Protein AF-A0A8J2KXJ8-F1 (afdb_monomer_lite)

Foldseek 3Di:
DVVLVVVLVVQVVVVQCPPQLVVLLVVLVVVVVVVVVLVVVLVVLCVVVCVVPVCFDVCPPPPVPPPPVVSVVVSVVVVVVVVVLVVVLVVLCVVQVSSLSSLLSSLLVVLQLLAPPRDDPRGDVVCPDLVNVLVVLVVNLVVLVVSLVPRLVRPVVSLVVVLVVLLSRLLRQLVPPDDPSNVSSVVSNVVSLVVVLVVLVSQQVQQVSQVNSLVSQCPPPDDPVSVVSSVVDDGRFRANPPPRTRHPVVNVVVVVVSVVVSVVVVVVD

Sequence (269 aa):
MKFGREFQKYLLKQGKMSGVIAMASDKAGLLHLILFVLGLVVQFMFLPIIVFYSELPLLLTSIVDLPLHWHIPFTIFQDVMIMQYIFTWFGIMYLHGLPAVEYVYAVLEIMDELELGKKTYKTSGNLRTPSNFMKLYRELQILNANAMNIYAPVVLPATQWLFSMWILYCIYGFLKLSGPFAFITFVSAMALVIFLLVLFTILAEVEVRTRTVLASWAGQGQSKILETYLRSCKSIRISIRTFYYVDHGMVLTMLKFITEFTVNLIVVE

Secondary structure (DSSP, 8-state):
-HHHHHHHHHHHHTTS-HHHHHHHHHHHHHHHHHHHHHHHHHHHHHHHHHHH-TT-TTTTTTSTTS-HHHHHHHHHHHHHHHHHHHHHHHHHIIIIIHHHHHHHHHHHHHHHHHSTT---SSS-GGGGSHHHHHHHHHHHHHHHHHHHHHHTTTHHHHHHHHHHHHHHHHHHHHHH--THHHHHHHHHHHHHHHHHHHHHHHHHHHHHHHHHHHHHHHTT---HHHHHHHHH-PPP--EETTTEE--HHHHHHHHHHHHHHHHHHHHT-

Organism: NCBI:txid39272

Structure (mmCIF, N/CA/C/O backbone):
data_AF-A0A8J2KXJ8-F1
#
_entry.id   AF-A0A8J2KXJ8-F1
#
loop_
_atom_site.group_PDB
_atom_site.id
_atom_site.type_symbol
_atom_site.label_atom_id
_atom_site.label_alt_id
_atom_site.label_comp_id
_atom_site.label_asym_id
_atom_site.label_entity_id
_atom_site.label_seq_id
_atom_site.pdbx_PDB_ins_code
_atom_site.Cartn_x
_atom_site.Cartn_y
_atom_site.Cartn_z
_atom_site.occupancy
_atom_site.B_iso_or_equiv
_atom_site.auth_seq_id
_atom_site.auth_comp_id
_atom_site.auth_asym_id
_atom_site.auth_atom_id
_atom_site.pdbx_PDB_model_num
ATOM 1 N N . MET A 1 1 ? 8.748 11.415 10.260 1.00 46.19 1 MET A N 1
ATOM 2 C CA . MET A 1 1 ? 9.527 10.833 11.387 1.00 46.19 1 MET A CA 1
ATOM 3 C C . MET A 1 1 ? 8.934 11.024 12.792 1.00 46.19 1 MET A C 1
ATOM 5 O O . MET A 1 1 ? 9.072 10.104 13.588 1.00 46.19 1 MET A O 1
ATOM 9 N N . LYS A 1 2 ? 8.323 12.170 13.150 1.00 36.62 2 LYS A N 1
ATOM 10 C CA . LYS A 1 2 ? 7.819 12.412 14.524 1.00 36.62 2 LYS A CA 1
ATOM 11 C C . LYS A 1 2 ? 6.596 11.541 14.875 1.00 36.62 2 LYS A C 1
ATOM 13 O O . LYS A 1 2 ? 6.530 11.000 15.966 1.00 36.62 2 LYS A O 1
ATOM 18 N N . PHE A 1 3 ? 5.698 11.322 13.913 1.00 41.81 3 PHE A N 1
ATOM 19 C CA . PHE A 1 3 ? 4.450 10.575 14.112 1.00 41.81 3 PHE A CA 1
ATOM 20 C C . PHE A 1 3 ? 4.646 9.073 14.375 1.00 41.81 3 PHE A C 1
ATOM 22 O O . PHE A 1 3 ? 4.127 8.568 15.360 1.00 41.81 3 PHE A O 1
ATOM 29 N N . GLY A 1 4 ? 5.456 8.376 13.566 1.00 43.47 4 GLY A N 1
ATOM 30 C CA . GLY A 1 4 ? 5.752 6.950 13.777 1.00 43.47 4 GLY A CA 1
ATOM 31 C C . GLY A 1 4 ? 6.400 6.672 15.137 1.00 43.47 4 GLY A C 1
ATOM 32 O O . GLY A 1 4 ? 6.004 5.738 15.823 1.00 43.47 4 GLY A O 1
ATOM 33 N N . ARG A 1 5 ? 7.304 7.557 15.591 1.00 47.78 5 ARG A N 1
ATOM 34 C CA . ARG A 1 5 ? 7.908 7.480 16.932 1.00 47.78 5 ARG A CA 1
ATOM 35 C C . ARG A 1 5 ? 6.908 7.755 18.057 1.00 47.78 5 ARG A C 1
ATOM 37 O O . ARG A 1 5 ? 6.979 7.093 19.084 1.00 47.78 5 ARG A O 1
ATOM 44 N N . GLU A 1 6 ? 5.981 8.696 17.887 1.00 50.06 6 GLU A N 1
ATOM 45 C CA . GLU A 1 6 ? 4.930 8.955 18.884 1.00 50.06 6 GLU A CA 1
ATOM 46 C C . GLU A 1 6 ? 3.866 7.844 18.916 1.00 50.06 6 GLU A C 1
ATOM 48 O O . GLU A 1 6 ? 3.385 7.498 19.990 1.00 50.06 6 GLU A O 1
ATOM 53 N N . PHE A 1 7 ? 3.568 7.203 17.782 1.00 53.88 7 PHE A N 1
ATOM 54 C CA . PHE A 1 7 ? 2.697 6.027 17.719 1.00 53.88 7 PHE A CA 1
ATOM 55 C C . PHE A 1 7 ? 3.356 4.795 18.353 1.00 53.88 7 PHE A C 1
ATOM 57 O O . PHE A 1 7 ? 2.750 4.142 19.200 1.00 53.88 7 PHE A O 1
ATOM 64 N N . GLN A 1 8 ? 4.632 4.539 18.050 1.00 49.88 8 GLN A N 1
ATOM 65 C CA . GLN A 1 8 ? 5.434 3.533 18.751 1.00 49.88 8 GLN A CA 1
ATOM 66 C C . GLN A 1 8 ? 5.449 3.787 20.257 1.00 49.88 8 GLN A C 1
ATOM 68 O O . GLN A 1 8 ? 5.179 2.873 21.028 1.00 49.88 8 GLN A O 1
ATOM 73 N N . LYS A 1 9 ? 5.699 5.028 20.693 1.00 55.97 9 LYS A N 1
ATOM 74 C CA . LYS A 1 9 ? 5.640 5.401 22.112 1.00 55.97 9 LYS A CA 1
ATOM 75 C C . LYS A 1 9 ? 4.250 5.199 22.703 1.00 55.97 9 LYS A C 1
ATOM 77 O O . LYS A 1 9 ? 4.171 4.718 23.822 1.00 55.97 9 LYS A O 1
ATOM 82 N N . TYR A 1 10 ? 3.173 5.531 21.993 1.00 56.78 10 TYR A N 1
ATOM 83 C CA . TYR A 1 10 ? 1.795 5.323 22.452 1.00 56.78 10 TYR A CA 1
ATOM 84 C C . TYR A 1 10 ? 1.504 3.837 22.698 1.00 56.78 10 TYR A C 1
ATOM 86 O O . TYR A 1 10 ? 1.047 3.461 23.777 1.00 56.78 10 TYR A O 1
ATOM 94 N N . LEU A 1 11 ? 1.854 2.982 21.737 1.00 51.56 11 LEU A N 1
ATOM 95 C CA . LEU A 1 11 ? 1.662 1.538 21.836 1.00 51.56 11 LEU A CA 1
ATOM 96 C C . LEU A 1 11 ? 2.607 0.875 22.863 1.00 51.56 11 LEU A C 1
ATOM 98 O O . LEU A 1 11 ? 2.203 -0.053 23.564 1.00 51.56 11 LEU A O 1
ATOM 102 N N . LEU A 1 12 ? 3.839 1.381 23.012 1.00 55.53 12 LEU A N 1
ATOM 103 C CA . LEU A 1 12 ? 4.791 0.966 24.054 1.00 55.53 12 LEU A CA 1
ATOM 104 C C . LEU A 1 12 ? 4.324 1.389 25.456 1.00 55.53 12 LEU A C 1
ATOM 106 O O . LEU A 1 12 ? 4.420 0.609 26.400 1.00 55.53 12 LEU A O 1
ATOM 110 N N . LYS A 1 13 ? 3.759 2.594 25.595 1.00 55.19 13 LYS A N 1
ATOM 111 C CA . LYS A 1 13 ? 3.251 3.152 26.862 1.00 55.19 13 LYS A CA 1
ATOM 112 C C . LYS A 1 13 ? 1.995 2.431 27.364 1.00 55.19 13 LYS A C 1
ATOM 114 O O . LYS A 1 13 ? 1.734 2.442 28.560 1.00 55.19 13 LYS A O 1
ATOM 119 N N . GLN A 1 14 ? 1.259 1.753 26.480 1.00 51.91 14 GLN A N 1
ATOM 120 C CA . GLN A 1 14 ? 0.158 0.848 26.840 1.00 51.91 14 GLN A CA 1
ATOM 121 C C . GLN A 1 14 ? 0.641 -0.510 27.396 1.00 51.91 14 GLN A C 1
ATOM 123 O O . GLN A 1 14 ? -0.189 -1.330 27.783 1.00 51.91 14 GLN A O 1
ATOM 128 N N . GLY A 1 15 ? 1.956 -0.783 27.432 1.00 44.88 15 GLY A N 1
ATOM 129 C CA . GLY A 1 15 ? 2.548 -1.975 28.061 1.00 44.88 15 GLY A CA 1
ATOM 130 C C . GLY A 1 15 ? 2.156 -3.322 27.435 1.00 44.88 15 GLY A C 1
ATOM 131 O O . GLY A 1 15 ? 2.447 -4.366 28.009 1.00 44.88 15 GLY A O 1
ATOM 132 N N . LYS A 1 16 ? 1.465 -3.318 26.285 1.00 48.53 16 LYS A N 1
ATOM 133 C CA . LYS A 1 16 ? 0.784 -4.501 25.722 1.00 48.53 16 LYS A CA 1
ATOM 134 C C . LYS A 1 16 ? 1.092 -4.794 24.249 1.00 48.53 16 LYS A C 1
ATOM 136 O O . LYS A 1 16 ? 0.552 -5.758 23.722 1.00 48.53 16 LYS A O 1
ATOM 141 N N . MET A 1 17 ? 1.918 -3.986 23.574 1.00 50.84 17 MET A N 1
ATOM 142 C CA . MET A 1 17 ? 2.116 -4.088 22.114 1.00 50.84 17 MET A CA 1
ATOM 143 C C . MET A 1 17 ? 3.576 -4.036 21.630 1.00 50.84 17 MET A C 1
ATOM 145 O O . MET A 1 17 ? 3.799 -3.987 20.423 1.00 50.84 17 MET A O 1
ATOM 149 N N . SER A 1 18 ? 4.584 -4.100 22.512 1.00 51.69 18 SER A N 1
ATOM 150 C CA . SER A 1 18 ? 5.998 -4.054 22.082 1.00 51.69 18 SER A CA 1
ATOM 151 C C . SER A 1 18 ? 6.353 -5.166 21.083 1.00 51.69 18 SER A C 1
ATOM 153 O O . SER A 1 18 ? 7.028 -4.900 20.093 1.00 51.69 18 SER A O 1
ATOM 155 N N . GLY A 1 19 ? 5.832 -6.383 21.285 1.00 52.19 19 GLY A N 1
ATOM 156 C CA . GLY A 1 19 ? 6.066 -7.521 20.388 1.00 52.19 19 GLY A CA 1
ATOM 157 C C . GLY A 1 19 ? 5.333 -7.436 19.043 1.00 52.19 19 GLY A C 1
ATOM 158 O O . GLY A 1 19 ? 5.869 -7.872 18.031 1.00 52.19 19 GLY A O 1
ATOM 159 N N . VAL A 1 20 ? 4.136 -6.839 19.012 1.00 51.47 20 VAL A N 1
ATOM 160 C CA . VAL A 1 20 ? 3.319 -6.669 17.791 1.00 51.47 20 VAL A CA 1
ATOM 161 C C . VAL A 1 20 ? 3.977 -5.670 16.841 1.00 51.47 20 VAL A C 1
ATOM 163 O O . VAL A 1 20 ? 4.098 -5.921 15.647 1.00 51.47 20 VAL A O 1
ATOM 166 N N . ILE A 1 21 ? 4.486 -4.559 17.380 1.00 54.78 21 ILE A N 1
ATOM 167 C CA . ILE A 1 21 ? 5.175 -3.545 16.576 1.00 54.78 21 ILE A CA 1
ATOM 168 C C . ILE A 1 21 ? 6.530 -4.053 16.089 1.00 54.78 21 ILE A C 1
ATOM 170 O O . ILE A 1 21 ? 6.876 -3.813 14.938 1.00 54.78 21 ILE A O 1
ATOM 174 N N . ALA A 1 22 ? 7.287 -4.756 16.937 1.00 53.69 22 ALA A N 1
ATOM 175 C CA . ALA A 1 22 ? 8.572 -5.328 16.543 1.00 53.69 22 ALA A CA 1
ATOM 176 C C . ALA A 1 22 ? 8.401 -6.351 15.407 1.00 53.69 22 ALA A C 1
ATOM 178 O O . ALA A 1 22 ? 9.090 -6.272 14.399 1.00 53.69 22 ALA A O 1
ATOM 179 N N . MET A 1 23 ? 7.406 -7.239 15.505 1.00 53.47 23 MET A N 1
ATOM 180 C CA . MET A 1 23 ? 7.138 -8.248 14.476 1.00 53.47 23 MET A CA 1
ATOM 181 C C . MET A 1 23 ? 6.584 -7.645 13.172 1.00 53.47 23 MET A C 1
ATOM 183 O O . MET A 1 23 ? 6.954 -8.091 12.084 1.00 53.47 23 MET A O 1
ATOM 187 N N . ALA A 1 24 ? 5.721 -6.625 13.259 1.00 56.22 24 ALA A N 1
ATOM 188 C CA . ALA A 1 24 ? 5.251 -5.879 12.091 1.00 56.22 24 ALA A CA 1
ATOM 189 C C . ALA A 1 24 ? 6.399 -5.114 11.411 1.00 56.22 24 ALA A C 1
ATOM 191 O O . ALA A 1 24 ? 6.485 -5.113 10.185 1.00 56.22 24 ALA A O 1
ATOM 192 N N . SER A 1 25 ? 7.311 -4.538 12.202 1.00 58.22 25 SER A N 1
ATOM 193 C CA . SER A 1 25 ? 8.530 -3.877 11.726 1.00 58.22 25 SER A CA 1
ATOM 194 C C . SER A 1 25 ? 9.486 -4.863 11.046 1.00 58.22 25 SER A C 1
ATOM 196 O O . SER A 1 25 ? 10.018 -4.539 9.989 1.00 5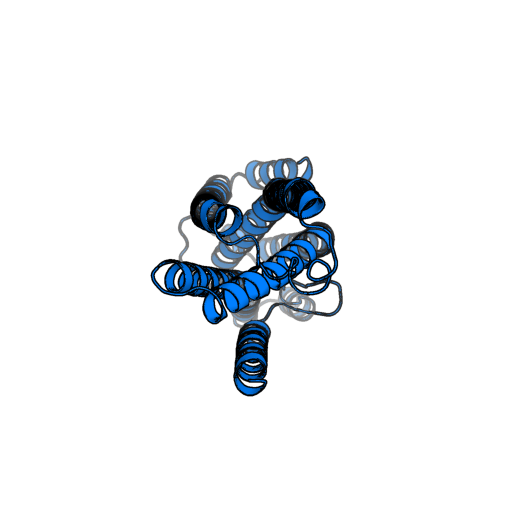8.22 25 SER A O 1
ATOM 198 N N . ASP A 1 26 ? 9.661 -6.073 11.586 1.00 66.50 26 ASP A N 1
ATOM 199 C CA . ASP A 1 26 ? 10.530 -7.101 10.997 1.00 66.50 26 ASP A CA 1
ATOM 200 C C . ASP A 1 26 ? 9.979 -7.622 9.663 1.00 66.50 26 ASP A C 1
ATOM 202 O O . ASP A 1 26 ? 10.708 -7.717 8.674 1.00 66.50 26 ASP A O 1
ATOM 206 N N . LYS A 1 27 ? 8.672 -7.915 9.592 1.00 66.19 27 LYS A N 1
ATOM 207 C CA . LYS A 1 27 ? 8.018 -8.365 8.348 1.00 66.19 27 LYS A CA 1
ATOM 208 C C . LYS A 1 27 ? 7.988 -7.269 7.285 1.00 66.19 27 LYS A C 1
ATOM 210 O O . LYS A 1 27 ? 8.246 -7.549 6.113 1.00 66.19 27 LYS A O 1
ATOM 215 N N . ALA A 1 28 ? 7.689 -6.030 7.682 1.00 61.09 28 ALA A N 1
ATOM 216 C CA . ALA A 1 28 ? 7.732 -4.881 6.786 1.00 61.09 28 ALA A CA 1
ATOM 217 C C . ALA A 1 28 ? 9.160 -4.633 6.286 1.00 61.09 28 ALA A C 1
ATOM 219 O O . ALA A 1 28 ? 9.349 -4.437 5.086 1.00 61.09 28 ALA A O 1
ATOM 220 N N . GLY A 1 29 ? 10.156 -4.713 7.172 1.00 60.78 29 GLY A N 1
ATOM 221 C CA . GLY A 1 29 ? 11.571 -4.568 6.842 1.00 60.78 29 GLY A CA 1
ATOM 222 C C . GLY A 1 29 ? 12.057 -5.626 5.853 1.00 60.78 29 GLY A C 1
ATOM 223 O O . GLY A 1 29 ? 12.667 -5.276 4.845 1.00 60.78 29 GLY A O 1
ATOM 224 N N . LEU A 1 30 ? 11.721 -6.903 6.075 1.00 68.38 30 LEU A N 1
ATOM 225 C CA . LEU A 1 30 ? 12.078 -7.993 5.163 1.00 68.38 30 LEU A CA 1
ATOM 226 C C . LEU A 1 30 ? 11.429 -7.822 3.785 1.00 68.38 30 LEU A C 1
ATOM 228 O O . LEU A 1 30 ? 12.113 -7.941 2.770 1.00 68.38 30 LEU A O 1
ATOM 232 N N . LEU A 1 31 ? 10.129 -7.510 3.738 1.00 61.94 31 LEU A N 1
ATOM 233 C CA . LEU A 1 31 ? 9.426 -7.273 2.478 1.00 61.94 31 LEU A CA 1
ATOM 234 C C . LEU A 1 31 ? 10.074 -6.117 1.704 1.00 61.94 31 LEU A C 1
ATOM 236 O O . LEU A 1 31 ? 10.325 -6.246 0.512 1.00 61.94 31 LEU A O 1
ATOM 240 N N . HIS A 1 32 ? 10.419 -5.018 2.376 1.00 58.78 32 HIS A N 1
ATOM 241 C CA . HIS A 1 32 ? 11.095 -3.893 1.728 1.00 58.78 32 HIS A CA 1
ATOM 242 C C . HIS A 1 32 ? 12.508 -4.223 1.277 1.00 58.78 32 HIS A C 1
ATOM 244 O O . HIS A 1 32 ? 12.895 -3.792 0.199 1.00 58.78 32 HIS A O 1
ATOM 250 N N . LEU A 1 33 ? 13.268 -4.990 2.060 1.00 59.91 33 LEU A N 1
ATOM 251 C CA . LEU A 1 33 ? 14.602 -5.428 1.666 1.00 59.91 33 LEU A CA 1
ATOM 252 C C . LEU A 1 33 ? 14.538 -6.284 0.398 1.00 59.91 33 LEU A C 1
ATOM 254 O O . LEU A 1 33 ? 15.306 -6.056 -0.531 1.00 59.91 33 LEU A O 1
ATOM 258 N N . ILE A 1 34 ? 13.588 -7.220 0.331 1.00 66.81 34 ILE A N 1
ATOM 259 C CA . ILE A 1 34 ? 13.359 -8.051 -0.856 1.00 66.81 34 ILE A CA 1
ATOM 260 C C . ILE A 1 34 ? 13.025 -7.169 -2.063 1.00 66.81 34 ILE A C 1
ATOM 262 O O . ILE A 1 34 ? 13.627 -7.329 -3.121 1.00 66.81 34 ILE A O 1
ATOM 266 N N . LEU A 1 35 ? 12.119 -6.203 -1.898 1.00 56.38 35 LEU A N 1
ATOM 267 C CA . LEU A 1 35 ? 11.721 -5.284 -2.969 1.00 56.38 35 LEU A CA 1
ATOM 268 C C . LEU A 1 35 ? 12.853 -4.355 -3.408 1.00 56.38 35 LEU A C 1
ATOM 270 O O . LEU A 1 35 ? 12.997 -4.082 -4.596 1.00 56.38 35 LEU A O 1
ATOM 274 N N . PHE A 1 36 ? 13.673 -3.899 -2.464 1.00 57.78 36 PHE A N 1
ATOM 275 C CA . PHE A 1 36 ? 14.850 -3.078 -2.716 1.00 57.78 36 PHE A CA 1
ATOM 276 C C . PHE A 1 36 ? 15.889 -3.843 -3.536 1.00 57.78 36 PHE A C 1
ATOM 278 O O . PHE A 1 36 ? 16.362 -3.342 -4.553 1.00 57.78 36 PHE A O 1
ATOM 285 N N . VAL A 1 37 ? 16.198 -5.078 -3.133 1.00 62.88 37 VAL A N 1
ATOM 286 C CA . VAL A 1 37 ? 17.149 -5.936 -3.846 1.00 62.88 37 VAL A CA 1
ATOM 287 C C . VAL A 1 37 ? 16.624 -6.280 -5.239 1.00 62.88 37 VAL A C 1
ATOM 289 O O . VAL A 1 37 ? 17.370 -6.149 -6.203 1.00 62.88 37 VAL A O 1
ATOM 292 N N . LEU A 1 38 ? 15.344 -6.643 -5.379 1.00 58.62 38 LEU A N 1
ATOM 293 C CA . LEU A 1 38 ? 14.722 -6.895 -6.685 1.00 58.62 38 LEU A CA 1
ATOM 294 C C . LEU A 1 38 ? 14.778 -5.663 -7.595 1.00 58.62 38 LEU A C 1
ATOM 296 O O . LEU A 1 38 ? 15.176 -5.788 -8.750 1.00 58.62 38 LEU A O 1
ATOM 300 N N . GLY A 1 39 ? 14.443 -4.479 -7.074 1.00 56.56 39 GLY A N 1
ATOM 301 C CA . GLY A 1 39 ? 14.511 -3.226 -7.827 1.00 56.56 39 GLY A CA 1
ATOM 302 C C . GLY A 1 39 ? 15.927 -2.906 -8.309 1.00 56.56 39 GLY A C 1
ATOM 303 O O . GLY A 1 39 ? 16.121 -2.624 -9.490 1.00 56.56 39 GLY A O 1
ATOM 304 N N . LEU A 1 40 ? 16.928 -3.029 -7.429 1.00 58.38 40 LEU A N 1
ATOM 305 C CA . LEU A 1 40 ? 18.333 -2.832 -7.796 1.00 58.38 40 LEU A CA 1
ATOM 306 C C . LEU A 1 40 ? 18.813 -3.851 -8.831 1.00 58.38 40 LEU A C 1
ATOM 308 O O . LEU A 1 40 ? 19.478 -3.467 -9.788 1.00 58.38 40 LEU A O 1
ATOM 312 N N . VAL A 1 41 ? 18.480 -5.133 -8.663 1.00 64.19 41 VAL A N 1
ATOM 313 C CA . VAL A 1 41 ? 18.889 -6.195 -9.595 1.00 64.19 41 VAL A CA 1
ATOM 314 C C . VAL A 1 41 ? 18.322 -5.932 -10.982 1.00 64.19 41 VAL A C 1
ATOM 316 O O . VAL A 1 41 ? 19.079 -5.925 -11.950 1.00 64.19 41 VAL A O 1
ATOM 319 N N . VAL A 1 42 ? 17.020 -5.651 -11.079 1.00 56.03 42 VAL A N 1
ATOM 320 C CA . VAL A 1 42 ? 16.383 -5.313 -12.356 1.00 56.03 42 VAL A CA 1
ATOM 321 C C . VAL A 1 42 ? 17.073 -4.094 -12.976 1.00 56.03 42 VAL A C 1
ATOM 323 O O . VAL A 1 42 ? 17.409 -4.105 -14.154 1.00 56.03 42 VAL A O 1
ATOM 326 N N . GLN A 1 43 ? 17.388 -3.068 -12.191 1.00 60.12 43 GLN A N 1
ATOM 327 C CA . GLN A 1 43 ? 18.022 -1.856 -12.702 1.00 60.12 43 GLN A CA 1
ATOM 328 C C . GLN A 1 43 ? 19.457 -2.054 -13.197 1.00 60.12 43 GLN A C 1
ATOM 330 O O . GLN A 1 43 ? 19.810 -1.566 -14.271 1.00 60.12 43 GLN A O 1
ATOM 335 N N . PHE A 1 44 ? 20.276 -2.809 -12.465 1.00 61.16 44 PHE A N 1
ATOM 336 C CA . PHE A 1 44 ? 21.606 -3.189 -12.938 1.00 61.16 44 PHE A CA 1
ATOM 337 C C . PHE A 1 44 ? 21.538 -4.083 -14.181 1.00 61.16 44 PHE A C 1
ATOM 339 O O . PHE A 1 44 ? 22.461 -4.049 -14.988 1.00 61.16 44 PHE A O 1
ATOM 346 N N . MET A 1 45 ? 20.445 -4.829 -14.383 1.00 63.12 45 MET A N 1
ATOM 347 C CA . MET A 1 45 ? 20.202 -5.574 -15.623 1.00 63.12 45 MET A CA 1
ATOM 348 C C . MET A 1 45 ? 19.773 -4.681 -16.798 1.00 63.12 45 MET A C 1
ATOM 350 O O . MET A 1 45 ? 20.044 -5.035 -17.944 1.00 63.12 45 MET A O 1
ATOM 354 N N . PHE A 1 46 ? 19.148 -3.526 -16.545 1.00 55.34 46 PHE A N 1
ATOM 355 C CA . PHE A 1 46 ? 18.779 -2.555 -17.584 1.00 55.34 46 PHE A CA 1
ATOM 356 C C . PHE A 1 46 ? 19.930 -1.625 -17.989 1.00 55.34 46 PHE A C 1
ATOM 358 O O . PHE A 1 46 ? 19.936 -1.148 -19.120 1.00 55.34 46 PHE A O 1
ATOM 365 N N . LEU A 1 47 ? 20.927 -1.402 -17.125 1.00 59.28 47 LEU A N 1
ATOM 366 C CA . LEU A 1 47 ? 22.074 -0.535 -17.431 1.00 59.28 47 LEU A CA 1
ATOM 367 C C . LEU A 1 47 ? 22.823 -0.952 -18.721 1.00 59.28 47 LEU A C 1
ATOM 369 O O . LEU A 1 47 ? 23.056 -0.097 -19.570 1.00 59.28 47 LEU A O 1
ATOM 373 N N . PRO A 1 48 ? 23.148 -2.244 -18.945 1.00 58.06 48 PRO A N 1
ATOM 374 C CA . PRO A 1 48 ? 23.752 -2.694 -20.197 1.00 58.06 48 PRO A CA 1
ATOM 375 C C . PRO A 1 48 ? 22.807 -2.522 -21.387 1.00 58.06 48 PRO A C 1
ATOM 377 O O . PRO A 1 48 ? 23.257 -2.164 -22.467 1.00 58.06 48 PRO A O 1
ATOM 380 N N . ILE A 1 49 ? 21.501 -2.747 -21.206 1.00 57.44 49 ILE A N 1
ATOM 381 C CA . ILE A 1 49 ? 20.510 -2.582 -22.279 1.00 57.44 49 ILE A CA 1
ATOM 382 C C . ILE A 1 49 ? 20.494 -1.126 -22.747 1.00 57.44 49 ILE A C 1
ATOM 384 O O . ILE A 1 49 ? 20.542 -0.881 -23.941 1.00 57.44 49 ILE A O 1
ATOM 388 N N . ILE A 1 50 ? 20.501 -0.170 -21.822 1.00 55.09 50 ILE A N 1
ATOM 389 C CA . ILE A 1 50 ? 20.533 1.263 -22.133 1.00 55.09 50 ILE A CA 1
ATOM 390 C C . ILE A 1 50 ? 21.837 1.655 -22.847 1.00 55.09 50 ILE A C 1
ATOM 392 O O . ILE A 1 50 ? 21.809 2.386 -23.833 1.00 55.09 50 ILE A O 1
ATOM 396 N N . VAL A 1 51 ? 22.977 1.131 -22.385 1.00 56.66 51 VAL A N 1
ATOM 397 C CA . VAL A 1 51 ? 24.299 1.433 -22.960 1.00 56.66 51 VAL A CA 1
ATOM 398 C C . VAL A 1 51 ? 24.482 0.820 -24.354 1.00 56.66 51 VAL A C 1
ATOM 400 O O . VAL A 1 51 ? 25.087 1.447 -25.220 1.00 56.66 51 VAL A O 1
ATOM 403 N N . PHE A 1 52 ? 23.982 -0.398 -24.583 1.00 57.47 52 PHE A N 1
ATOM 404 C CA . PHE A 1 52 ? 24.171 -1.128 -25.844 1.00 57.47 52 PHE A CA 1
ATOM 405 C C . PHE A 1 52 ? 23.022 -0.952 -26.846 1.00 57.47 52 PHE A C 1
ATOM 407 O O . PHE A 1 52 ? 23.230 -1.156 -28.039 1.00 57.47 52 PHE A O 1
ATOM 414 N N . TYR A 1 53 ? 21.833 -0.561 -26.386 1.00 53.81 53 TYR A N 1
ATOM 415 C CA . TYR A 1 53 ? 20.638 -0.337 -27.198 1.00 53.81 53 TYR A CA 1
ATOM 416 C C . TYR A 1 53 ? 20.059 1.040 -26.872 1.00 53.81 53 TYR A C 1
ATOM 418 O O . TYR A 1 53 ? 19.004 1.162 -26.247 1.00 53.81 53 TYR A O 1
ATOM 426 N N . SER A 1 54 ? 20.756 2.091 -27.313 1.00 50.94 54 SER A N 1
ATOM 427 C CA . SER A 1 54 ? 20.345 3.478 -27.082 1.00 50.94 54 SER A CA 1
ATOM 428 C C . SER A 1 54 ? 18.953 3.791 -27.641 1.00 50.94 54 SER A C 1
ATOM 430 O O . SER A 1 54 ? 18.317 4.716 -27.166 1.00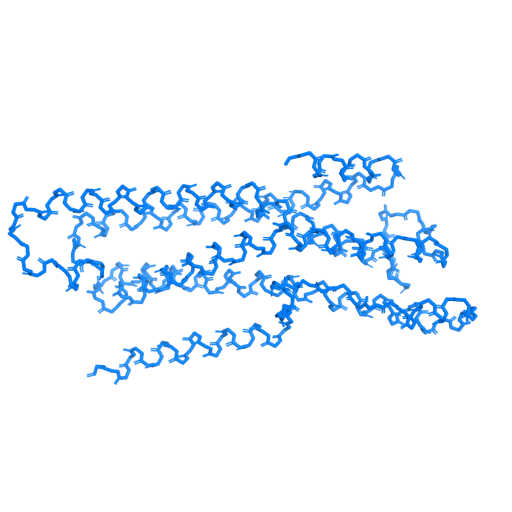 50.94 54 SER A O 1
ATOM 432 N N . GLU A 1 55 ? 18.417 3.002 -28.575 1.00 48.28 55 GLU A N 1
ATOM 433 C CA . GLU A 1 55 ? 17.093 3.179 -29.201 1.00 48.28 55 GLU A CA 1
ATOM 434 C C . GLU A 1 55 ? 15.866 2.923 -28.284 1.00 48.28 55 GLU A C 1
ATOM 436 O O . GLU A 1 55 ? 14.768 2.659 -28.771 1.00 48.28 55 GLU A O 1
ATOM 441 N N . LEU A 1 56 ? 15.997 2.992 -26.952 1.00 51.78 56 LEU A N 1
ATOM 442 C CA . LEU A 1 56 ? 14.893 2.811 -25.987 1.00 51.78 56 LEU A CA 1
ATOM 443 C C . LEU A 1 56 ? 13.812 3.926 -26.099 1.00 51.78 56 LEU A C 1
ATOM 445 O O . LEU A 1 56 ? 14.085 4.989 -26.626 1.00 51.78 56 LEU A O 1
ATOM 449 N N . PRO A 1 57 ? 12.568 3.767 -25.605 1.00 45.28 57 PRO A N 1
ATOM 450 C CA . PRO A 1 57 ? 11.365 4.414 -26.155 1.00 45.28 57 PRO A CA 1
ATOM 451 C C . PRO A 1 57 ? 11.215 5.925 -25.925 1.00 45.28 57 PRO A C 1
ATOM 453 O O . PRO A 1 57 ? 10.387 6.544 -26.586 1.00 45.28 57 PRO A O 1
ATOM 456 N N . LEU A 1 58 ? 12.017 6.557 -25.062 1.00 45.38 58 LEU A N 1
ATOM 457 C CA . LEU A 1 58 ? 12.115 8.025 -25.062 1.00 45.38 58 LEU A CA 1
ATOM 458 C C . LEU A 1 58 ? 13.019 8.561 -26.196 1.00 45.38 58 LEU A C 1
ATOM 460 O O . LEU A 1 58 ? 13.032 9.764 -26.444 1.00 45.38 58 LEU A O 1
ATOM 464 N N . LEU A 1 59 ? 13.759 7.683 -26.879 1.00 42.50 59 LEU A N 1
ATOM 465 C CA . LEU A 1 59 ? 14.593 7.960 -28.048 1.00 42.50 59 LEU A CA 1
ATOM 466 C C . LEU A 1 59 ? 13.760 7.999 -29.349 1.00 42.50 59 LEU A C 1
ATOM 468 O O . LEU A 1 59 ? 14.066 8.756 -30.266 1.00 42.50 59 LEU A O 1
ATOM 472 N N . LEU A 1 60 ? 12.662 7.239 -29.438 1.00 41.62 60 LEU A N 1
ATOM 473 C CA . LEU A 1 60 ? 11.961 7.018 -30.712 1.00 41.62 60 LEU A CA 1
ATOM 474 C C . LEU A 1 60 ? 11.096 8.182 -31.207 1.00 41.62 60 LEU A C 1
ATOM 476 O O . LEU A 1 60 ? 10.944 8.333 -32.415 1.00 41.62 60 LEU A O 1
ATOM 480 N N . THR A 1 61 ? 10.530 9.015 -30.330 1.00 43.25 61 THR A N 1
ATOM 481 C CA . THR A 1 61 ? 9.619 10.087 -30.781 1.00 43.25 61 THR A CA 1
ATOM 482 C C . THR A 1 61 ? 10.288 11.446 -30.979 1.00 43.25 61 THR A C 1
ATOM 484 O O . THR A 1 61 ? 9.651 12.333 -31.535 1.00 43.25 61 THR A O 1
ATOM 487 N N . SER A 1 62 ? 11.536 11.653 -30.533 1.00 44.41 62 SER A N 1
ATOM 488 C CA . SER A 1 62 ? 12.184 12.979 -30.595 1.00 44.41 62 SER A CA 1
ATOM 489 C C . SER A 1 62 ? 13.638 13.004 -31.082 1.00 44.41 62 SER A C 1
ATOM 491 O O . SER A 1 62 ? 14.223 14.083 -31.117 1.00 44.41 62 SER A O 1
ATOM 493 N N . ILE A 1 63 ? 14.253 11.860 -31.416 1.00 46.91 63 ILE A N 1
ATOM 494 C CA . ILE A 1 63 ? 15.718 11.770 -31.663 1.00 46.91 63 ILE A CA 1
ATOM 495 C C . ILE A 1 63 ? 16.066 11.295 -33.060 1.00 46.91 63 ILE A C 1
ATOM 497 O O . ILE A 1 63 ? 17.188 11.507 -33.511 1.00 46.91 63 ILE A O 1
ATOM 501 N N . VAL A 1 64 ? 15.088 10.759 -33.785 1.00 50.28 64 VAL A N 1
ATOM 502 C CA . VAL A 1 64 ? 15.248 10.407 -35.199 1.00 50.28 64 VAL A CA 1
ATOM 503 C C . VAL A 1 64 ? 15.737 11.616 -36.022 1.00 50.28 64 VAL A C 1
ATOM 505 O O . VAL A 1 64 ? 16.486 11.433 -36.975 1.00 50.28 64 VAL A O 1
ATOM 508 N N . ASP A 1 65 ? 15.433 12.843 -35.579 1.00 54.84 65 ASP A N 1
ATOM 509 C CA . ASP A 1 65 ? 15.843 14.091 -36.237 1.00 54.84 65 ASP A CA 1
ATOM 510 C C . ASP A 1 65 ? 17.080 14.781 -35.618 1.00 54.84 65 ASP A C 1
ATOM 512 O O . ASP A 1 65 ? 17.526 15.820 -36.111 1.00 54.84 65 ASP A O 1
ATOM 516 N N . LEU A 1 66 ? 17.657 14.249 -34.531 1.00 57.53 66 LEU A N 1
ATOM 517 C CA . LEU A 1 66 ? 18.811 14.867 -33.866 1.00 57.53 66 LEU A CA 1
ATOM 518 C C . LEU A 1 66 ? 20.131 14.444 -34.537 1.00 57.53 66 LEU A C 1
ATOM 520 O O . LEU A 1 66 ? 20.351 13.252 -34.769 1.00 57.53 66 LEU A O 1
ATOM 524 N N . PRO A 1 67 ? 21.065 15.383 -34.793 1.00 70.62 67 PRO A N 1
ATOM 525 C CA . PRO A 1 67 ? 22.386 15.052 -35.318 1.00 70.62 67 PRO A CA 1
ATOM 526 C C . PRO A 1 67 ? 23.127 14.055 -34.415 1.00 70.62 67 PRO A C 1
ATOM 528 O O . PRO A 1 67 ? 23.093 14.189 -33.194 1.00 70.62 67 PRO A O 1
ATOM 531 N N . LEU A 1 68 ? 23.887 13.129 -35.010 1.00 69.12 68 LEU A N 1
ATOM 532 C CA . LEU A 1 68 ? 24.606 12.044 -34.315 1.00 69.12 68 LEU A CA 1
ATOM 533 C C . LEU A 1 68 ? 25.442 12.509 -33.099 1.00 69.12 68 LEU A C 1
ATOM 535 O O . LEU A 1 68 ? 25.538 11.808 -32.097 1.00 69.12 68 LEU A O 1
ATOM 539 N N . HIS A 1 69 ? 26.024 13.712 -33.148 1.00 72.81 69 HIS A N 1
ATOM 540 C CA . HIS A 1 69 ? 26.835 14.255 -32.049 1.00 72.81 69 HIS A CA 1
ATOM 541 C C . HIS A 1 69 ? 26.025 14.630 -30.795 1.00 72.81 69 HIS A C 1
ATOM 543 O O . HIS A 1 69 ? 26.599 14.736 -29.713 1.00 72.81 69 HIS A O 1
ATOM 549 N N . TRP A 1 70 ? 24.706 14.803 -30.917 1.00 67.00 70 TRP A N 1
ATOM 550 C CA . TRP A 1 70 ? 23.806 15.028 -29.784 1.00 67.00 70 TRP A CA 1
ATOM 551 C C . TRP A 1 70 ? 23.339 13.739 -29.120 1.00 67.00 70 TRP A C 1
ATOM 553 O O . TRP A 1 70 ? 22.844 13.801 -27.997 1.00 67.00 70 TRP A O 1
ATOM 563 N N . HIS A 1 71 ? 23.527 12.579 -29.756 1.00 62.03 71 HIS A N 1
ATOM 564 C CA . HIS A 1 71 ? 23.055 11.304 -29.213 1.00 62.03 71 HIS A CA 1
ATOM 565 C C . HIS A 1 71 ? 23.734 10.994 -27.875 1.00 62.03 71 HIS A C 1
ATOM 567 O O . HIS A 1 71 ? 23.048 10.741 -26.895 1.00 62.03 71 HIS A O 1
ATOM 573 N N . ILE A 1 72 ? 25.062 11.130 -27.784 1.00 65.38 72 ILE A N 1
ATOM 574 C CA . ILE A 1 72 ? 25.815 10.807 -26.557 1.00 65.38 72 ILE A CA 1
ATOM 575 C C . ILE A 1 72 ? 25.446 11.729 -25.372 1.00 65.38 72 ILE A C 1
ATOM 577 O O . ILE A 1 72 ? 25.089 11.203 -24.315 1.00 65.38 72 ILE A O 1
ATOM 581 N N . PRO A 1 73 ? 25.481 13.077 -25.487 1.00 68.81 73 PRO A N 1
ATOM 582 C CA . PRO A 1 73 ? 25.071 13.961 -24.390 1.00 68.81 73 PRO A CA 1
ATOM 583 C C . PRO A 1 73 ? 23.621 13.745 -23.956 1.00 68.81 73 PRO A C 1
ATOM 585 O O . PRO A 1 73 ? 23.306 13.846 -22.771 1.00 68.81 73 PRO A O 1
ATOM 588 N N . PHE A 1 74 ? 22.742 13.446 -24.912 1.00 60.75 74 PHE A N 1
ATOM 589 C CA . PHE A 1 74 ? 21.332 13.237 -24.640 1.00 60.75 74 PHE A CA 1
ATOM 590 C C . PHE A 1 74 ? 21.076 11.910 -23.911 1.00 60.75 74 PHE A C 1
ATOM 592 O O . PHE A 1 74 ? 20.328 11.904 -22.935 1.00 60.75 74 PHE A O 1
ATOM 599 N N . THR A 1 75 ? 21.740 10.818 -24.305 1.00 64.25 75 THR A N 1
ATOM 600 C CA . THR A 1 75 ? 21.683 9.539 -23.576 1.00 64.25 75 THR A CA 1
ATOM 601 C C . THR A 1 75 ? 22.177 9.709 -22.139 1.00 64.25 75 THR A C 1
ATOM 603 O O . THR A 1 75 ? 21.485 9.320 -21.204 1.00 64.25 75 THR A O 1
ATOM 606 N N . ILE A 1 76 ? 23.309 10.395 -21.933 1.00 65.88 76 ILE A N 1
ATOM 607 C CA . ILE A 1 76 ? 23.827 10.681 -20.582 1.00 65.88 76 ILE A CA 1
ATOM 608 C C . ILE A 1 76 ? 22.811 11.491 -19.763 1.00 65.88 76 ILE A C 1
ATOM 610 O O . ILE A 1 76 ? 22.580 11.196 -18.590 1.00 65.88 76 ILE A O 1
ATOM 614 N N . PHE A 1 77 ? 22.186 12.508 -20.362 1.00 66.44 77 PHE A N 1
ATOM 615 C CA . PHE A 1 77 ? 21.152 13.299 -19.696 1.00 66.44 77 PHE A CA 1
ATOM 616 C C . PHE A 1 77 ? 19.943 12.441 -19.298 1.00 66.44 77 PHE A C 1
ATOM 618 O O . PHE A 1 77 ? 19.470 12.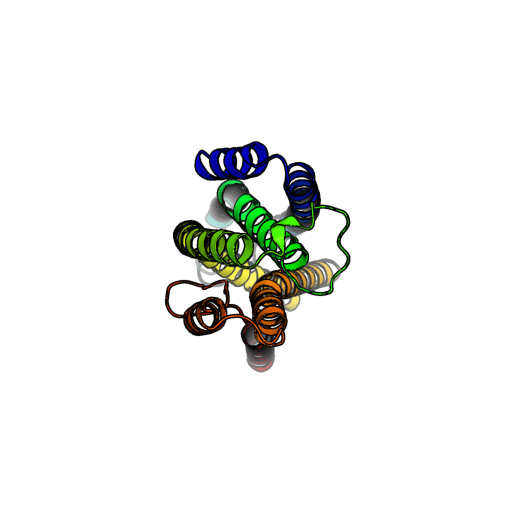544 -18.166 1.00 66.44 77 PHE A O 1
ATOM 625 N N . GLN A 1 78 ? 19.466 11.565 -20.184 1.00 64.00 78 GLN A N 1
ATOM 626 C CA . GLN A 1 78 ? 18.377 10.639 -19.869 1.00 64.00 78 GLN A CA 1
ATOM 627 C C . GLN A 1 78 ? 18.729 9.683 -18.737 1.00 64.00 78 GLN A C 1
ATOM 629 O O . GLN A 1 78 ? 17.916 9.509 -17.831 1.00 64.00 78 GLN A O 1
ATOM 634 N N . ASP A 1 79 ? 19.934 9.123 -18.741 1.00 65.19 79 ASP A N 1
ATOM 635 C CA . ASP A 1 79 ? 20.391 8.204 -17.700 1.00 65.19 79 ASP A CA 1
ATOM 636 C C . ASP A 1 79 ? 20.434 8.885 -16.336 1.00 65.19 79 ASP A C 1
ATOM 638 O O . ASP A 1 79 ? 19.957 8.335 -15.340 1.00 65.19 79 ASP A O 1
ATOM 642 N N . VAL A 1 80 ? 20.937 10.121 -16.290 1.00 65.62 80 VAL A N 1
ATOM 643 C CA . VAL A 1 80 ? 20.935 10.940 -15.074 1.00 65.62 80 VAL A CA 1
ATOM 644 C C . VAL A 1 80 ? 19.507 11.214 -14.606 1.00 65.62 80 VAL A C 1
ATOM 646 O O . VAL A 1 80 ? 19.227 11.075 -13.414 1.00 65.62 80 VAL A O 1
ATOM 649 N N . MET A 1 81 ? 18.588 11.542 -15.519 1.00 64.06 81 MET A N 1
ATOM 650 C CA . MET A 1 81 ? 17.181 11.772 -15.178 1.00 64.06 81 MET A CA 1
ATOM 651 C C . MET A 1 81 ? 16.525 10.497 -14.632 1.00 64.06 81 MET A C 1
ATOM 653 O O . MET A 1 81 ? 15.909 10.542 -13.568 1.00 64.06 81 MET A O 1
ATOM 657 N N . ILE A 1 82 ? 16.700 9.349 -15.296 1.00 68.88 82 ILE A N 1
ATOM 658 C CA . ILE A 1 82 ? 16.183 8.045 -14.850 1.00 68.88 82 ILE A CA 1
ATOM 659 C C . ILE A 1 82 ? 16.728 7.706 -13.457 1.00 68.88 82 ILE A C 1
ATOM 661 O O . ILE A 1 82 ? 15.953 7.379 -12.555 1.00 68.88 82 ILE A O 1
ATOM 665 N N . MET A 1 83 ? 18.039 7.849 -13.245 1.00 66.25 83 MET A N 1
ATOM 666 C CA . MET A 1 83 ? 18.668 7.613 -11.945 1.00 66.25 83 MET A CA 1
ATOM 667 C C . MET A 1 83 ? 18.106 8.543 -10.869 1.00 66.25 83 MET A C 1
ATOM 669 O O . MET A 1 83 ? 17.687 8.071 -9.811 1.00 66.25 83 MET A O 1
ATOM 673 N N . GLN A 1 84 ? 18.030 9.850 -11.134 1.00 69.44 84 GLN A N 1
ATOM 674 C CA . GLN A 1 84 ? 17.472 10.827 -10.200 1.00 69.44 84 GLN A CA 1
ATOM 675 C C . GLN A 1 84 ? 16.022 10.494 -9.830 1.00 69.44 84 GLN A C 1
ATOM 677 O O . GLN A 1 84 ? 15.658 10.564 -8.652 1.00 69.44 84 GLN A O 1
ATOM 682 N N . TYR A 1 85 ? 15.194 10.103 -10.801 1.00 66.44 85 TYR A N 1
ATOM 683 C CA . TYR A 1 85 ? 13.811 9.706 -10.545 1.00 66.44 85 TYR A CA 1
ATOM 684 C C . TYR A 1 85 ? 13.725 8.479 -9.650 1.00 66.44 85 TYR A C 1
ATOM 686 O O . TYR A 1 85 ? 12.925 8.458 -8.714 1.00 66.44 85 TYR A O 1
ATOM 694 N N . ILE A 1 86 ? 14.573 7.485 -9.890 1.00 68.75 86 ILE A N 1
ATOM 695 C CA . ILE A 1 86 ? 14.577 6.263 -9.096 1.00 68.75 86 ILE A CA 1
ATOM 696 C C . ILE A 1 86 ? 15.050 6.545 -7.670 1.00 68.75 86 ILE A C 1
ATOM 698 O O . ILE A 1 86 ? 14.387 6.129 -6.723 1.00 68.75 86 ILE A O 1
ATOM 702 N N . PHE A 1 87 ? 16.116 7.329 -7.486 1.00 71.00 87 PHE A N 1
ATOM 703 C CA . PHE A 1 87 ? 16.546 7.762 -6.153 1.00 71.00 87 PHE A CA 1
ATOM 704 C C . PHE A 1 87 ? 15.465 8.569 -5.430 1.00 71.00 87 PHE A C 1
ATOM 706 O O . PHE A 1 87 ? 15.241 8.369 -4.236 1.00 71.00 87 PHE A O 1
ATOM 713 N N . THR A 1 88 ? 14.752 9.437 -6.149 1.00 70.69 88 THR A N 1
ATOM 714 C CA . THR A 1 88 ? 13.633 10.208 -5.591 1.00 70.69 88 THR A CA 1
ATOM 715 C C . THR A 1 88 ? 12.495 9.285 -5.159 1.00 70.69 88 THR A C 1
ATOM 717 O O . THR A 1 88 ? 11.976 9.427 -4.053 1.00 70.69 88 THR A O 1
ATOM 720 N N . TRP A 1 89 ? 12.139 8.296 -5.982 1.00 75.19 89 TRP A N 1
ATOM 721 C CA . TRP A 1 89 ? 11.124 7.302 -5.641 1.00 75.19 89 TRP A CA 1
ATOM 722 C C . TRP A 1 89 ? 11.540 6.447 -4.444 1.00 75.19 89 TRP A C 1
ATOM 724 O O . TRP A 1 89 ? 10.750 6.285 -3.517 1.00 75.19 89 TRP A O 1
ATOM 734 N N . PHE A 1 90 ? 12.786 5.967 -4.404 1.00 72.06 90 PHE A N 1
ATOM 735 C CA . PHE A 1 90 ? 13.320 5.248 -3.249 1.00 72.06 90 PHE A CA 1
ATOM 736 C C . PHE A 1 90 ? 13.279 6.110 -1.990 1.00 72.06 90 PHE A C 1
ATOM 738 O O . PHE A 1 90 ? 12.869 5.623 -0.941 1.00 72.06 90 PHE A O 1
ATOM 745 N N . GLY A 1 91 ? 13.624 7.395 -2.092 1.00 71.25 91 GLY A N 1
ATOM 746 C CA . GLY A 1 91 ? 13.484 8.351 -0.998 1.00 71.25 91 GLY A CA 1
ATOM 747 C C . GLY A 1 91 ? 12.038 8.466 -0.513 1.00 71.25 91 GLY A C 1
ATOM 748 O O . GLY A 1 91 ? 11.784 8.382 0.687 1.00 71.25 91 GLY A O 1
ATOM 749 N N . ILE A 1 92 ? 11.072 8.582 -1.429 1.00 73.56 92 ILE A N 1
ATOM 750 C CA . ILE A 1 92 ? 9.639 8.642 -1.098 1.00 73.56 92 ILE A CA 1
ATOM 751 C C . ILE A 1 92 ? 9.169 7.335 -0.447 1.00 73.56 92 ILE A C 1
ATOM 753 O O . ILE A 1 92 ? 8.507 7.372 0.591 1.00 73.56 92 ILE A O 1
ATOM 757 N N . MET A 1 93 ? 9.529 6.179 -1.001 1.00 74.19 93 MET A N 1
ATOM 758 C CA . MET A 1 93 ? 9.166 4.871 -0.453 1.00 74.19 93 MET A CA 1
ATOM 759 C C . MET A 1 93 ? 9.798 4.630 0.913 1.00 74.19 93 MET A C 1
ATOM 761 O O . MET A 1 93 ? 9.132 4.141 1.821 1.00 74.19 93 MET A O 1
ATOM 765 N N . TYR A 1 94 ? 11.048 5.033 1.101 1.00 74.56 94 TYR A N 1
ATOM 766 C CA . TYR A 1 94 ? 11.726 4.918 2.382 1.00 74.56 94 TYR A CA 1
ATOM 767 C C . TYR A 1 94 ? 11.100 5.839 3.440 1.00 74.56 94 TYR A C 1
ATOM 769 O O . TYR A 1 94 ? 10.861 5.428 4.573 1.00 74.56 94 TYR A O 1
ATOM 777 N N . LEU A 1 95 ? 10.783 7.086 3.078 1.00 72.62 95 LEU A N 1
ATOM 778 C CA . LEU A 1 95 ? 10.245 8.074 4.018 1.00 72.62 95 LEU A CA 1
ATOM 779 C C . LEU A 1 95 ? 8.753 7.887 4.322 1.00 72.62 95 LEU A C 1
ATOM 781 O O . LEU A 1 95 ? 8.312 8.217 5.428 1.00 72.62 95 LEU A O 1
ATOM 785 N N . HIS A 1 96 ? 7.977 7.389 3.359 1.00 75.50 96 HIS A N 1
ATOM 786 C CA . HIS A 1 96 ? 6.515 7.334 3.434 1.00 75.50 96 HIS A CA 1
ATOM 787 C C . HIS A 1 96 ? 5.937 5.934 3.210 1.00 75.50 96 HIS A C 1
ATOM 789 O O . HIS A 1 96 ? 4.965 5.584 3.874 1.00 75.50 96 HIS A O 1
ATOM 795 N N . GLY A 1 97 ? 6.528 5.132 2.322 1.00 74.50 97 GLY A N 1
ATOM 796 C CA . GLY A 1 97 ? 6.082 3.764 2.036 1.00 74.50 97 GLY A CA 1
ATOM 797 C C . GLY A 1 97 ? 6.304 2.809 3.211 1.00 74.50 97 GLY A C 1
ATOM 798 O O . GLY A 1 97 ? 5.357 2.158 3.646 1.00 74.50 97 GLY A O 1
ATOM 799 N N . LEU A 1 98 ? 7.510 2.797 3.788 1.00 73.38 98 LEU A N 1
ATOM 800 C CA . LEU A 1 98 ? 7.858 1.967 4.949 1.00 73.38 98 LEU A CA 1
ATOM 801 C C . LEU A 1 98 ? 6.887 2.180 6.128 1.00 73.38 98 LEU A C 1
ATOM 803 O O . LEU A 1 98 ? 6.231 1.219 6.535 1.00 73.38 98 LEU A O 1
ATOM 807 N N . PRO A 1 99 ? 6.681 3.423 6.615 1.00 77.62 99 PRO A N 1
ATOM 808 C CA . PRO A 1 99 ? 5.703 3.680 7.670 1.00 77.62 99 PRO A CA 1
ATOM 809 C C . PRO A 1 99 ? 4.265 3.296 7.301 1.00 77.62 99 PRO A C 1
ATOM 811 O O . PRO A 1 99 ? 3.498 2.904 8.177 1.00 77.62 99 PRO A O 1
ATOM 814 N N . ALA A 1 100 ? 3.876 3.421 6.028 1.00 80.88 100 ALA A N 1
ATOM 815 C CA . ALA A 1 100 ? 2.536 3.048 5.579 1.00 80.88 100 ALA A CA 1
ATOM 816 C C . ALA A 1 100 ? 2.326 1.527 5.630 1.00 80.88 100 ALA A C 1
ATOM 818 O O . ALA A 1 100 ? 1.269 1.065 6.055 1.00 80.88 100 ALA A O 1
ATOM 819 N N . VAL A 1 101 ? 3.334 0.742 5.250 1.00 80.38 101 VAL A N 1
ATOM 820 C CA . VAL A 1 101 ? 3.279 -0.724 5.322 1.00 80.38 101 VAL A CA 1
ATOM 821 C C . VAL A 1 101 ? 3.318 -1.209 6.769 1.00 80.38 101 VAL A C 1
ATOM 823 O O . VAL A 1 101 ? 2.514 -2.062 7.140 1.00 80.38 101 VAL A O 1
ATOM 826 N N . GLU A 1 102 ? 4.186 -0.638 7.609 1.00 81.88 102 GLU A N 1
ATOM 827 C CA . GLU A 1 102 ? 4.195 -0.910 9.054 1.00 81.88 102 GLU A CA 1
ATOM 828 C C . GLU A 1 102 ? 2.831 -0.620 9.686 1.00 81.88 102 GLU A C 1
ATOM 830 O O . GLU A 1 102 ? 2.320 -1.422 10.467 1.00 81.88 102 GLU A O 1
ATOM 835 N N . TYR A 1 103 ? 2.212 0.503 9.307 1.00 86.62 103 TYR A N 1
ATOM 836 C CA . TYR A 1 103 ? 0.865 0.860 9.735 1.00 86.62 103 TYR A CA 1
ATOM 837 C C . TYR A 1 103 ? -0.164 -0.208 9.336 1.00 86.62 103 TYR A C 1
ATOM 839 O O . TYR A 1 103 ? -0.931 -0.657 10.187 1.00 86.62 103 TYR A O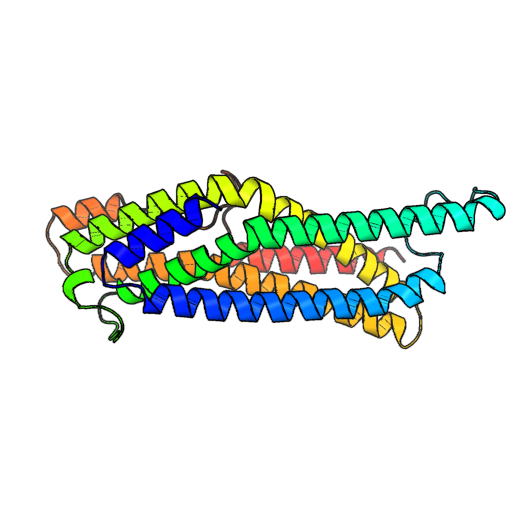 1
ATOM 847 N N . VAL A 1 104 ? -0.164 -0.650 8.075 1.00 87.50 104 VAL A N 1
ATOM 848 C CA . VAL A 1 104 ? -1.099 -1.672 7.578 1.00 87.50 104 VAL A CA 1
ATOM 849 C C . VAL A 1 104 ? -0.944 -2.983 8.347 1.00 87.50 104 VAL A C 1
ATOM 851 O O . VAL A 1 104 ? -1.936 -3.515 8.845 1.00 87.50 104 VAL A O 1
ATOM 854 N N . TYR A 1 105 ? 0.285 -3.475 8.522 1.00 86.25 105 TYR A N 1
ATOM 855 C CA . TYR A 1 105 ? 0.526 -4.691 9.301 1.00 86.25 105 TYR A CA 1
ATOM 856 C C . TYR A 1 105 ? 0.118 -4.534 10.767 1.00 86.25 105 TYR A C 1
ATOM 858 O O . TYR A 1 105 ? -0.503 -5.439 11.320 1.00 86.25 105 TYR A O 1
ATOM 866 N N . ALA A 1 106 ? 0.398 -3.386 11.389 1.00 85.44 106 ALA A N 1
ATOM 867 C CA . ALA A 1 106 ? -0.030 -3.121 12.758 1.00 85.44 106 ALA A CA 1
ATOM 868 C C . ALA A 1 106 ? -1.561 -3.142 12.891 1.00 85.44 106 ALA A C 1
ATOM 870 O O . ALA A 1 106 ? -2.082 -3.725 13.839 1.00 85.44 106 ALA A O 1
ATOM 871 N N . VAL A 1 107 ? -2.295 -2.561 11.935 1.00 89.19 107 VAL A N 1
ATOM 872 C CA . VAL A 1 107 ? -3.764 -2.626 11.920 1.00 89.19 107 VAL A CA 1
ATOM 873 C C . VAL A 1 107 ? -4.243 -4.066 11.793 1.00 89.19 107 VAL A C 1
ATOM 875 O O . VAL A 1 107 ? -5.104 -4.468 12.570 1.00 89.19 107 VAL A O 1
ATOM 878 N N . LEU A 1 108 ? -3.682 -4.848 10.866 1.00 89.50 108 LEU A N 1
ATOM 879 C CA . LEU A 1 108 ? -4.048 -6.255 10.680 1.00 89.50 108 LEU A CA 1
ATOM 880 C C . LEU A 1 108 ? -3.830 -7.073 11.960 1.00 89.50 108 LEU A C 1
ATOM 882 O O . LEU A 1 108 ? -4.730 -7.796 12.383 1.00 89.50 108 LEU A O 1
ATOM 886 N N . GLU A 1 109 ? -2.679 -6.914 12.620 1.00 85.88 109 GLU A N 1
ATOM 887 C CA . GLU A 1 109 ? -2.409 -7.613 13.880 1.00 85.88 109 GLU A CA 1
ATOM 888 C C . GLU A 1 109 ? -3.355 -7.159 15.004 1.00 85.88 109 GLU A C 1
ATOM 890 O O . GLU A 1 109 ? -3.846 -7.991 15.763 1.00 85.88 109 GLU A O 1
ATOM 895 N N . ILE A 1 110 ? -3.674 -5.864 15.103 1.00 87.50 110 ILE A N 1
ATOM 896 C CA . ILE A 1 110 ? -4.618 -5.377 16.120 1.00 87.50 110 ILE A CA 1
ATOM 897 C C . ILE A 1 110 ? -6.045 -5.876 15.846 1.00 87.50 110 ILE A C 1
ATOM 899 O O . ILE A 1 110 ? -6.751 -6.228 16.791 1.00 87.50 110 ILE A O 1
ATOM 903 N N . MET A 1 111 ? -6.478 -5.942 14.582 1.00 90.12 111 MET A N 1
ATOM 904 C CA . MET A 1 111 ? -7.779 -6.520 14.219 1.00 90.12 111 MET A CA 1
ATOM 905 C C . MET A 1 111 ? -7.865 -7.988 14.646 1.00 90.12 111 MET A C 1
ATOM 907 O O . MET A 1 111 ? -8.857 -8.389 15.250 1.00 90.12 111 MET A O 1
ATOM 911 N N . ASP A 1 112 ? -6.803 -8.761 14.421 1.00 87.31 112 ASP A N 1
ATOM 912 C CA . ASP A 1 112 ? -6.719 -10.159 14.851 1.00 87.31 112 ASP A CA 1
ATOM 913 C C . ASP A 1 112 ? -6.826 -10.331 16.377 1.00 87.31 112 ASP A C 1
ATOM 915 O O . ASP A 1 112 ? -7.416 -11.300 16.856 1.00 87.31 112 ASP A O 1
ATOM 919 N N . GLU A 1 113 ? -6.288 -9.393 17.159 1.00 84.19 113 GLU A N 1
ATOM 920 C CA . GLU A 1 113 ? -6.423 -9.405 18.621 1.00 84.19 113 GLU A CA 1
ATOM 921 C C . GLU A 1 113 ? -7.840 -9.020 19.084 1.00 84.19 113 GLU A C 1
ATOM 923 O O . GLU A 1 113 ? -8.345 -9.569 20.073 1.00 84.19 113 GLU A O 1
ATOM 928 N N . LEU A 1 114 ? -8.491 -8.100 18.362 1.00 87.44 114 LEU A N 1
ATOM 929 C CA . LEU A 1 114 ? -9.843 -7.614 18.648 1.00 87.44 114 LEU A CA 1
ATOM 930 C C . LEU A 1 114 ? -10.952 -8.596 18.252 1.00 87.44 114 LEU A C 1
ATOM 932 O O . LEU A 1 114 ? -12.067 -8.470 18.760 1.00 87.44 114 LEU A O 1
ATOM 936 N N . GLU A 1 115 ? -10.677 -9.551 17.366 1.00 89.06 115 GLU A N 1
ATOM 937 C CA . GLU A 1 115 ? -11.642 -10.561 16.930 1.00 89.06 115 GLU A CA 1
ATOM 938 C C . GLU A 1 115 ? -12.094 -11.452 18.100 1.00 89.06 115 GLU A C 1
ATOM 940 O O . GLU A 1 115 ? -11.285 -12.034 18.835 1.00 89.06 115 GLU A O 1
ATOM 945 N N . LEU A 1 116 ? -13.411 -11.578 18.285 1.00 82.69 116 LEU A N 1
ATOM 946 C CA . LEU A 1 116 ? -13.972 -12.457 19.308 1.00 82.69 116 LEU A CA 1
ATOM 947 C C . LEU A 1 116 ? -13.860 -13.923 18.881 1.00 82.69 116 LEU A C 1
ATOM 949 O O . LEU A 1 116 ? -14.119 -14.279 17.739 1.00 82.69 116 LEU A O 1
ATOM 953 N N . GLY A 1 117 ? -13.496 -14.796 19.824 1.00 74.88 117 GLY A N 1
ATOM 954 C CA . GLY A 1 117 ? -13.373 -16.241 19.585 1.00 74.88 117 GLY A CA 1
ATOM 955 C C . GLY A 1 117 ? -12.009 -16.695 19.054 1.00 74.88 117 GLY A C 1
ATOM 956 O O . GLY A 1 117 ? -11.673 -17.872 19.187 1.00 74.88 117 GLY A O 1
ATOM 957 N N . LYS A 1 118 ? -11.165 -15.784 18.557 1.00 78.19 118 LYS A N 1
ATOM 958 C CA . LYS A 1 118 ? -9.794 -16.113 18.150 1.00 78.19 118 LYS A CA 1
ATOM 959 C C . LYS A 1 118 ? -8.906 -16.291 19.385 1.00 78.19 118 LYS A C 1
ATOM 961 O O . LYS A 1 118 ? -8.834 -15.415 20.239 1.00 78.19 118 LYS A O 1
ATOM 966 N N . LYS A 1 119 ? -8.221 -17.424 19.552 1.00 66.69 119 LYS A N 1
ATOM 967 C CA . LYS A 1 119 ? -7.233 -17.582 20.639 1.00 66.69 119 LYS A CA 1
ATOM 968 C C . LYS A 1 119 ? -5.909 -16.971 20.187 1.00 66.69 119 LYS A C 1
ATOM 970 O O . LYS A 1 119 ? -5.159 -17.606 19.457 1.00 66.69 119 LYS A O 1
ATOM 975 N N . THR A 1 120 ? -5.636 -15.739 20.600 1.00 63.91 120 THR A N 1
ATOM 976 C CA . THR A 1 120 ? -4.330 -15.101 20.401 1.00 63.91 120 THR A CA 1
ATOM 977 C C . THR A 1 120 ? -3.567 -15.081 21.720 1.00 63.91 120 THR A C 1
ATOM 979 O O . THR A 1 120 ? -4.136 -14.848 22.784 1.00 63.91 120 THR A O 1
ATOM 982 N N . TYR A 1 121 ? -2.268 -15.367 21.651 1.00 58.62 121 TYR A N 1
ATOM 983 C CA . TYR A 1 121 ? -1.388 -15.465 22.820 1.00 58.62 121 TYR A CA 1
ATOM 984 C C . TYR A 1 121 ? -0.657 -14.149 23.129 1.00 58.62 121 TYR A C 1
ATOM 986 O O . TYR A 1 121 ? 0.094 -14.083 24.098 1.00 58.62 121 TYR A O 1
ATOM 994 N N . LYS A 1 122 ? -0.830 -13.109 22.296 1.00 63.56 122 LYS A N 1
ATOM 995 C CA . LYS A 1 122 ? 0.005 -11.900 22.343 1.00 63.56 122 LYS A CA 1
ATOM 996 C C . LYS A 1 122 ? -0.521 -10.822 23.290 1.00 63.56 122 LYS A C 1
ATOM 998 O O . LYS A 1 122 ? 0.264 -9.988 23.733 1.00 63.56 122 LYS A O 1
ATOM 1003 N N . THR A 1 123 ? -1.816 -10.810 23.612 1.00 60.56 123 THR A N 1
ATOM 1004 C CA . THR A 1 123 ? -2.409 -9.765 24.457 1.00 60.56 123 THR A CA 1
ATOM 1005 C C . THR A 1 123 ? -3.172 -10.334 25.650 1.00 60.56 123 THR A C 1
ATOM 1007 O O . THR A 1 123 ? -3.730 -11.429 25.614 1.00 60.56 123 THR A O 1
ATOM 1010 N N . SER A 1 124 ? -3.203 -9.570 26.749 1.00 59.12 124 SER A N 1
ATOM 1011 C CA . SER A 1 124 ? -4.117 -9.871 27.856 1.00 59.12 124 SER A CA 1
ATOM 1012 C C . SER A 1 124 ? -5.551 -9.761 27.332 1.00 59.12 124 SER A C 1
ATOM 1014 O O . SER A 1 124 ? -5.917 -8.711 26.803 1.00 59.12 124 SER A O 1
ATOM 1016 N N . GLY A 1 125 ? -6.373 -10.803 27.512 1.00 63.28 125 GLY A N 1
ATOM 1017 C CA . GLY A 1 125 ? -7.767 -10.880 27.028 1.00 63.28 125 GLY A CA 1
ATOM 1018 C C . GLY A 1 125 ? -8.673 -9.695 27.411 1.00 63.28 125 GLY A C 1
ATOM 1019 O O . GLY A 1 125 ? -9.758 -9.533 26.863 1.00 63.28 125 GLY A O 1
ATOM 1020 N N . ASN A 1 126 ? -8.189 -8.804 28.276 1.00 68.94 126 ASN A N 1
ATOM 1021 C CA . ASN A 1 126 ? -8.731 -7.484 28.583 1.00 68.94 126 ASN A CA 1
ATOM 1022 C C . ASN A 1 126 ? -8.987 -6.584 27.360 1.00 68.94 126 ASN A C 1
ATOM 1024 O O . ASN A 1 126 ? -9.786 -5.658 27.478 1.00 68.94 126 ASN A O 1
ATOM 1028 N N . LEU A 1 127 ? -8.342 -6.803 26.206 1.00 70.69 127 LEU A N 1
ATOM 1029 C CA . LEU A 1 127 ? -8.663 -6.055 24.976 1.00 70.69 127 LEU A CA 1
ATOM 1030 C C . LEU A 1 127 ? -10.053 -6.391 24.415 1.00 70.69 127 LEU A C 1
ATOM 1032 O O . LEU A 1 127 ? -10.643 -5.569 23.721 1.00 70.69 127 LEU A O 1
ATOM 1036 N N . ARG A 1 128 ? -10.607 -7.556 24.769 1.00 79.56 128 ARG A N 1
ATOM 1037 C CA . ARG A 1 128 ? -11.906 -8.054 24.294 1.00 79.56 128 ARG A CA 1
ATOM 1038 C C . ARG A 1 128 ? -13.059 -7.724 25.231 1.00 79.56 128 ARG A C 1
ATOM 1040 O O . ARG A 1 128 ? -14.066 -8.424 25.260 1.00 79.56 128 ARG A O 1
ATOM 1047 N N . THR A 1 129 ? -12.930 -6.649 26.001 1.00 84.56 129 THR A N 1
ATOM 1048 C CA . THR A 1 129 ? -14.069 -6.077 26.721 1.00 84.56 129 THR A CA 1
ATOM 1049 C C . THR A 1 129 ? -14.741 -5.014 25.850 1.00 84.56 129 THR A C 1
ATOM 1051 O O . THR A 1 129 ? -14.039 -4.309 25.120 1.00 84.56 129 THR A O 1
ATOM 1054 N N . PRO A 1 130 ? -16.074 -4.838 25.927 1.00 85.62 130 PRO A N 1
ATOM 1055 C CA . PRO A 1 130 ? -16.783 -3.887 25.069 1.00 85.62 130 PRO A CA 1
ATOM 1056 C C . PRO A 1 130 ? -16.220 -2.462 25.156 1.00 85.62 130 PRO A C 1
ATOM 1058 O O . PRO A 1 130 ? -16.010 -1.815 24.137 1.00 85.62 130 PRO A O 1
ATOM 1061 N N . SER A 1 131 ? -15.906 -1.984 26.366 1.00 85.50 131 SER A N 1
ATOM 1062 C CA . SER A 1 131 ? -15.340 -0.643 26.584 1.00 85.50 131 SER A CA 1
ATOM 1063 C C . SER A 1 131 ? -13.984 -0.457 25.890 1.00 85.50 131 SER A C 1
ATOM 1065 O O . SER A 1 131 ? -13.774 0.524 25.172 1.00 85.50 131 SER A O 1
ATOM 1067 N N . ASN A 1 132 ? -13.079 -1.429 26.042 1.00 85.62 132 ASN A N 1
ATOM 1068 C CA . ASN A 1 132 ? -11.749 -1.354 25.440 1.00 85.62 132 ASN A CA 1
ATOM 1069 C C . ASN A 1 132 ? -11.805 -1.510 23.921 1.00 85.62 132 ASN A C 1
ATOM 1071 O O . ASN A 1 132 ? -11.101 -0.784 23.222 1.00 85.62 132 ASN A O 1
ATOM 1075 N N . PHE A 1 133 ? -12.677 -2.386 23.414 1.00 87.88 133 PHE A N 1
ATOM 1076 C CA . PHE A 1 133 ? -12.937 -2.515 21.985 1.00 87.88 133 PHE A CA 1
ATOM 1077 C C . PHE A 1 133 ? -13.424 -1.191 21.387 1.00 87.88 133 PHE A C 1
ATOM 1079 O O . PHE A 1 133 ? -12.805 -0.683 20.456 1.00 87.88 133 PHE A O 1
ATOM 1086 N N . MET A 1 134 ? -14.477 -0.590 21.955 1.00 88.69 134 MET A N 1
ATOM 1087 C CA . MET A 1 134 ? -15.042 0.668 21.452 1.00 88.69 134 MET A CA 1
ATOM 1088 C C . MET A 1 134 ? -14.004 1.796 21.432 1.00 88.69 134 MET A C 1
ATOM 1090 O O . MET A 1 134 ? -13.949 2.592 20.491 1.00 88.69 134 MET A O 1
ATOM 1094 N N . LYS A 1 135 ? -13.157 1.866 22.461 1.00 88.31 135 LYS A N 1
ATOM 1095 C CA . LYS A 1 135 ? -12.086 2.858 22.529 1.00 88.31 135 LYS A CA 1
ATOM 1096 C C . LYS A 1 135 ? -11.008 2.597 21.475 1.00 88.31 135 LYS A C 1
ATOM 1098 O O . LYS A 1 135 ? -10.730 3.478 20.663 1.00 88.31 135 LYS A O 1
ATOM 1103 N N . LEU A 1 136 ? -10.443 1.389 21.447 1.00 87.88 136 LEU A N 1
ATOM 1104 C CA . LEU A 1 136 ? -9.336 1.045 20.554 1.00 87.88 136 LEU A CA 1
ATOM 1105 C C . LEU A 1 136 ? -9.755 1.110 19.083 1.00 87.88 136 LEU A C 1
ATOM 1107 O O . LEU A 1 136 ? -9.038 1.668 18.258 1.00 87.88 136 LEU A O 1
ATOM 1111 N N . TYR A 1 137 ? -10.942 0.605 18.752 1.00 91.06 137 TYR A N 1
ATOM 1112 C CA . TYR A 1 137 ? -11.459 0.651 17.390 1.00 91.06 137 TYR A CA 1
ATOM 1113 C C . TYR A 1 137 ? -11.628 2.094 16.895 1.00 91.06 137 TYR A C 1
ATOM 1115 O O . TYR A 1 137 ? -11.250 2.425 15.771 1.00 91.06 137 TYR A O 1
ATOM 1123 N N . ARG A 1 138 ? -12.128 2.991 17.755 1.00 89.69 138 ARG A N 1
ATOM 1124 C CA . ARG A 1 138 ? -12.266 4.414 17.423 1.00 89.69 138 ARG A CA 1
ATOM 1125 C C . ARG A 1 138 ? -10.914 5.088 17.213 1.00 89.69 138 ARG A C 1
ATOM 1127 O O . ARG A 1 138 ? -10.763 5.865 16.272 1.00 89.69 138 ARG A O 1
ATOM 1134 N N . GLU A 1 139 ? -9.936 4.778 18.057 1.00 89.38 139 GLU A N 1
ATOM 1135 C CA . GLU A 1 139 ? -8.563 5.263 17.900 1.00 89.38 139 GLU A CA 1
ATOM 1136 C C . GLU A 1 139 ? -7.956 4.802 16.568 1.00 89.38 139 GLU A C 1
ATOM 1138 O O . GLU A 1 139 ? -7.359 5.610 15.858 1.00 89.38 139 GLU A O 1
ATOM 1143 N N . LEU A 1 140 ? -8.188 3.549 16.167 1.00 90.62 140 LEU A N 1
ATOM 1144 C CA . LEU A 1 140 ? -7.733 3.021 14.877 1.00 90.62 140 LEU A CA 1
ATOM 1145 C C . LEU A 1 140 ? -8.419 3.688 13.683 1.00 90.62 140 LEU A C 1
ATOM 1147 O O . LEU A 1 140 ? -7.758 3.944 12.680 1.00 90.62 140 LEU A O 1
ATOM 1151 N N . GLN A 1 141 ? -9.710 4.022 13.779 1.00 91.50 141 GLN A N 1
ATOM 1152 C CA . GLN A 1 141 ? -10.400 4.787 12.734 1.00 91.50 141 GLN A CA 1
ATOM 1153 C C . GLN A 1 141 ? -9.781 6.178 12.543 1.00 91.50 141 GLN A C 1
ATOM 1155 O O . GLN A 1 141 ? -9.544 6.598 11.410 1.00 91.50 141 GLN A O 1
ATOM 1160 N N . ILE A 1 142 ? -9.503 6.887 13.643 1.00 89.81 142 ILE A N 1
ATOM 1161 C CA . ILE A 1 142 ? -8.864 8.212 13.610 1.00 89.81 142 ILE A CA 1
ATOM 1162 C C . ILE A 1 142 ? -7.447 8.093 13.045 1.00 89.81 142 ILE A C 1
ATOM 1164 O O . ILE A 1 142 ? -7.041 8.885 12.193 1.00 89.81 142 ILE A O 1
ATOM 1168 N N . LEU A 1 143 ? -6.706 7.075 13.481 1.00 88.12 143 LEU A N 1
ATOM 1169 C CA . LEU A 1 143 ? -5.369 6.795 12.984 1.00 88.12 143 LEU A CA 1
ATOM 1170 C C . LEU A 1 143 ? -5.375 6.495 11.483 1.00 88.12 143 LEU A C 1
ATOM 1172 O O . LEU A 1 143 ? -4.545 7.049 10.772 1.00 88.12 143 LEU A O 1
ATOM 1176 N N . ASN A 1 144 ? -6.322 5.689 10.994 1.00 90.75 144 ASN A N 1
ATOM 1177 C CA . ASN A 1 144 ? -6.479 5.415 9.566 1.00 90.75 144 ASN A CA 1
ATOM 1178 C C . ASN A 1 144 ? -6.757 6.685 8.776 1.00 90.75 144 ASN A C 1
ATOM 1180 O O . ASN A 1 144 ? -6.103 6.930 7.771 1.00 90.75 144 ASN A O 1
ATOM 1184 N N . ALA A 1 145 ? -7.687 7.522 9.241 1.00 87.94 145 ALA A N 1
ATOM 1185 C CA . ALA A 1 145 ? -7.993 8.783 8.573 1.00 87.94 145 ALA A CA 1
ATOM 1186 C C . ALA A 1 145 ? -6.744 9.677 8.461 1.00 87.94 145 ALA A C 1
ATOM 1188 O O . ALA A 1 145 ? -6.453 10.210 7.391 1.00 87.94 145 ALA A O 1
ATOM 1189 N N . ASN A 1 146 ? -5.959 9.779 9.537 1.00 86.69 146 ASN A N 1
ATOM 1190 C CA . ASN A 1 146 ? -4.714 10.546 9.541 1.00 86.69 146 ASN A CA 1
ATOM 1191 C C . ASN A 1 146 ? -3.637 9.922 8.645 1.00 86.69 146 ASN A C 1
ATOM 1193 O O . ASN A 1 146 ? -2.993 10.634 7.877 1.00 86.69 146 ASN A O 1
ATOM 1197 N N . ALA A 1 147 ? -3.460 8.602 8.709 1.00 85.25 147 ALA A N 1
ATOM 1198 C CA . ALA A 1 147 ? -2.511 7.874 7.877 1.00 85.25 147 ALA A CA 1
ATOM 1199 C C . ALA A 1 147 ? -2.849 8.046 6.390 1.00 85.25 147 ALA A C 1
ATOM 1201 O O . ALA A 1 147 ? -1.976 8.390 5.600 1.00 85.25 147 ALA A O 1
ATOM 1202 N N . MET A 1 148 ? -4.118 7.897 6.007 1.00 85.19 148 MET A N 1
ATOM 1203 C CA . MET A 1 148 ? -4.553 8.089 4.625 1.00 85.19 148 MET A CA 1
ATOM 1204 C C . MET A 1 148 ? -4.346 9.529 4.158 1.00 85.19 148 MET A C 1
ATOM 1206 O O . MET A 1 148 ? -3.851 9.729 3.056 1.00 85.19 148 MET A O 1
ATOM 1210 N N . ASN A 1 149 ? -4.612 10.534 4.994 1.00 83.19 149 ASN A N 1
ATOM 1211 C CA . ASN A 1 149 ? -4.357 11.933 4.633 1.00 83.19 149 ASN A CA 1
ATOM 1212 C C . ASN A 1 149 ? -2.869 12.247 4.410 1.00 83.19 149 ASN A C 1
ATOM 1214 O O . ASN A 1 149 ? -2.548 13.134 3.624 1.00 83.19 149 ASN A O 1
ATOM 1218 N N . ILE A 1 150 ? -1.963 11.536 5.087 1.00 80.69 150 ILE A N 1
ATOM 1219 C CA . ILE A 1 150 ? -0.515 11.753 4.968 1.00 80.69 150 ILE A CA 1
ATOM 1220 C C . ILE A 1 150 ? 0.074 10.935 3.815 1.00 80.69 150 ILE A C 1
ATOM 1222 O O . ILE A 1 150 ? 0.843 11.458 3.012 1.00 80.69 150 ILE A O 1
ATOM 1226 N N . TYR A 1 151 ? -0.256 9.646 3.741 1.00 79.06 151 TYR A N 1
ATOM 1227 C CA . TYR A 1 151 ? 0.407 8.708 2.838 1.00 79.06 151 TYR A CA 1
ATOM 1228 C C . TYR A 1 151 ? -0.272 8.626 1.475 1.00 79.06 151 TYR A C 1
ATOM 1230 O O . TYR A 1 151 ? 0.423 8.585 0.461 1.00 79.06 151 TYR A O 1
ATOM 1238 N N . ALA A 1 152 ? -1.607 8.644 1.416 1.00 75.62 152 ALA A N 1
ATOM 1239 C CA . ALA A 1 152 ? -2.325 8.443 0.160 1.00 75.62 152 ALA A CA 1
ATOM 1240 C C . ALA A 1 152 ? -2.007 9.505 -0.914 1.00 75.62 152 ALA A C 1
ATOM 1242 O O . ALA A 1 152 ? -1.873 9.116 -2.072 1.00 75.62 152 ALA A O 1
ATOM 1243 N N . PRO A 1 153 ? -1.836 10.809 -0.599 1.00 76.06 153 PRO A N 1
ATOM 1244 C CA . PRO A 1 153 ? -1.527 11.817 -1.617 1.00 76.06 153 PRO A CA 1
ATOM 1245 C C . PRO A 1 153 ? -0.115 11.723 -2.197 1.00 76.06 153 PRO A C 1
ATOM 1247 O O . PRO A 1 153 ? 0.116 12.245 -3.281 1.00 76.06 153 PRO A O 1
ATOM 1250 N N . VAL A 1 154 ? 0.826 11.105 -1.478 1.00 73.69 154 VAL A N 1
ATOM 1251 C CA . VAL A 1 154 ? 2.247 11.083 -1.859 1.00 73.69 154 VAL A CA 1
ATOM 1252 C C . VAL A 1 154 ? 2.646 9.710 -2.381 1.00 73.69 154 VAL A C 1
ATOM 1254 O O . VAL A 1 154 ? 3.163 9.598 -3.488 1.00 73.69 154 VAL A O 1
ATOM 1257 N N . VAL A 1 155 ? 2.371 8.659 -1.606 1.00 73.69 155 VAL A N 1
ATOM 1258 C CA . VAL A 1 155 ? 2.804 7.293 -1.916 1.00 73.69 155 VAL A CA 1
ATOM 1259 C C . VAL A 1 155 ? 2.075 6.784 -3.151 1.00 73.69 155 VAL A C 1
ATOM 1261 O O . VAL A 1 155 ? 2.716 6.361 -4.100 1.00 73.69 155 VAL A O 1
ATOM 1264 N N . LEU A 1 156 ? 0.744 6.887 -3.196 1.00 71.19 156 LEU A N 1
ATOM 1265 C CA . LEU A 1 156 ? -0.029 6.260 -4.269 1.00 71.19 156 LEU A CA 1
ATOM 1266 C C . LEU A 1 156 ? 0.228 6.882 -5.651 1.00 71.19 156 LEU A C 1
ATOM 1268 O O . LEU A 1 156 ? 0.459 6.107 -6.576 1.00 71.19 156 LEU A O 1
ATOM 1272 N N . PRO A 1 157 ? 0.275 8.221 -5.832 1.00 68.25 157 PRO A N 1
ATOM 1273 C CA . PRO A 1 157 ? 0.641 8.798 -7.125 1.00 68.25 157 PRO A CA 1
ATOM 1274 C C . PRO A 1 157 ? 2.079 8.478 -7.535 1.00 68.25 157 PRO A C 1
ATOM 1276 O O . PRO A 1 157 ? 2.310 8.161 -8.698 1.00 68.25 157 PRO A O 1
ATOM 1279 N N . ALA A 1 158 ? 3.034 8.506 -6.596 1.00 69.19 158 ALA A N 1
ATOM 1280 C CA . ALA A 1 158 ? 4.425 8.156 -6.885 1.00 69.19 158 ALA A CA 1
ATOM 1281 C C . ALA A 1 158 ? 4.557 6.691 -7.332 1.00 69.19 158 ALA A C 1
ATOM 1283 O O . ALA A 1 158 ? 5.249 6.388 -8.302 1.00 69.19 158 ALA A O 1
ATOM 1284 N N . THR A 1 159 ? 3.849 5.787 -6.655 1.00 71.50 159 THR A N 1
ATOM 1285 C CA . THR A 1 159 ? 3.777 4.365 -6.985 1.00 71.50 159 THR A CA 1
ATOM 1286 C C . THR A 1 159 ? 3.088 4.134 -8.336 1.00 71.50 159 THR A C 1
ATOM 1288 O O . THR A 1 159 ? 3.644 3.447 -9.187 1.00 71.50 159 THR A O 1
ATOM 1291 N N . GLN A 1 160 ? 1.925 4.747 -8.583 1.00 69.06 160 GLN A N 1
ATOM 1292 C CA . GLN A 1 160 ? 1.194 4.630 -9.851 1.00 69.06 160 GLN A CA 1
ATOM 1293 C C . GLN A 1 160 ? 2.018 5.141 -11.040 1.00 69.06 160 GLN A C 1
ATOM 1295 O O . GLN A 1 160 ? 2.064 4.489 -12.085 1.00 69.06 160 GLN A O 1
ATOM 1300 N N . TRP A 1 161 ? 2.669 6.295 -10.890 1.00 65.56 161 TRP A N 1
ATOM 1301 C CA . TRP A 1 161 ? 3.484 6.889 -11.945 1.00 65.56 161 TRP A CA 1
ATOM 1302 C C . TRP A 1 161 ? 4.694 6.018 -12.285 1.00 65.56 161 TRP A C 1
ATOM 1304 O O . TRP A 1 161 ? 4.916 5.723 -13.460 1.00 65.56 161 TRP A O 1
ATOM 1314 N N . LEU A 1 162 ? 5.435 5.548 -11.270 1.00 69.56 162 LEU A N 1
ATOM 1315 C CA . LEU A 1 162 ? 6.561 4.637 -11.484 1.00 69.56 162 LEU A CA 1
ATOM 1316 C C . LEU A 1 162 ? 6.104 3.390 -12.238 1.00 69.56 162 LEU A C 1
ATOM 1318 O O . LEU A 1 162 ? 6.724 3.020 -13.228 1.00 69.56 162 LEU A O 1
ATOM 1322 N N . PHE A 1 163 ? 5.009 2.766 -11.799 1.00 70.94 163 PHE A N 1
ATOM 1323 C CA . PHE A 1 163 ? 4.524 1.550 -12.440 1.00 70.94 163 PHE A CA 1
ATOM 1324 C C . PHE A 1 163 ? 4.079 1.769 -13.876 1.00 70.94 163 PHE A C 1
ATOM 1326 O O . PHE A 1 163 ? 4.398 0.948 -14.728 1.00 70.94 163 PHE A O 1
ATOM 1333 N N . SER A 1 164 ? 3.428 2.893 -14.164 1.00 63.91 164 SER A N 1
ATOM 1334 C CA . SER A 1 164 ? 3.041 3.237 -15.533 1.00 63.91 164 SER A CA 1
ATOM 1335 C C . SER A 1 164 ? 4.272 3.341 -16.439 1.00 63.91 164 SER A C 1
ATOM 1337 O O . SER A 1 164 ? 4.304 2.733 -17.504 1.00 63.91 164 SER A O 1
ATOM 1339 N N . MET A 1 165 ? 5.322 4.033 -15.983 1.00 65.62 165 MET A N 1
ATOM 1340 C CA . MET A 1 165 ? 6.573 4.163 -16.738 1.00 65.62 165 MET A CA 1
ATOM 1341 C C . MET A 1 165 ? 7.298 2.821 -16.883 1.00 65.62 165 MET A C 1
ATOM 1343 O O . MET A 1 165 ? 7.733 2.466 -17.974 1.00 65.62 165 MET A O 1
ATOM 1347 N N . TRP A 1 166 ? 7.397 2.043 -15.806 1.00 71.69 166 TRP A N 1
ATOM 1348 C CA . TRP A 1 166 ? 8.126 0.775 -15.807 1.00 71.69 166 TRP A CA 1
ATOM 1349 C C . TRP A 1 166 ? 7.463 -0.287 -16.685 1.00 71.69 166 TRP A C 1
ATOM 1351 O O . TRP A 1 166 ? 8.152 -1.008 -17.404 1.00 71.69 166 TRP A O 1
ATOM 1361 N N . ILE A 1 167 ? 6.128 -0.367 -16.659 1.00 68.62 167 ILE A N 1
ATOM 1362 C CA . ILE A 1 167 ? 5.357 -1.267 -17.525 1.00 68.62 167 ILE A CA 1
ATOM 1363 C C . ILE A 1 167 ? 5.591 -0.906 -18.992 1.00 68.62 167 ILE A C 1
ATOM 1365 O O . ILE A 1 167 ? 5.874 -1.797 -19.788 1.00 68.62 167 ILE A O 1
ATOM 1369 N N . LEU A 1 168 ? 5.549 0.385 -19.340 1.00 66.06 168 LEU A N 1
ATOM 1370 C CA . LEU A 1 168 ? 5.840 0.850 -20.699 1.00 66.06 168 LEU A CA 1
ATOM 1371 C C . LEU A 1 168 ? 7.250 0.443 -21.150 1.00 66.06 168 LEU A C 1
ATOM 1373 O O . LEU A 1 168 ? 7.399 -0.111 -22.238 1.00 66.06 168 LEU A O 1
ATOM 1377 N N . TYR A 1 169 ? 8.268 0.638 -20.304 1.00 69.25 169 TYR A N 1
ATOM 1378 C CA . TYR A 1 169 ? 9.637 0.207 -20.610 1.00 69.25 169 TYR A CA 1
ATOM 1379 C C . TYR A 1 169 ? 9.753 -1.301 -20.807 1.00 69.25 169 TYR A C 1
ATOM 1381 O O . TYR A 1 169 ? 10.438 -1.747 -21.727 1.00 69.25 169 TYR A O 1
ATOM 1389 N N . CYS A 1 170 ? 9.094 -2.093 -19.962 1.00 70.62 170 CYS A N 1
ATOM 1390 C CA . CYS A 1 170 ? 9.180 -3.543 -20.059 1.00 70.62 170 CYS A CA 1
ATOM 1391 C C . CYS A 1 170 ? 8.447 -4.082 -21.292 1.00 70.62 170 CYS A C 1
ATOM 1393 O O . CYS A 1 170 ? 8.978 -4.969 -21.952 1.00 70.62 170 CYS A O 1
ATOM 1395 N N . ILE A 1 171 ? 7.269 -3.542 -21.632 1.00 68.56 171 ILE A N 1
ATOM 1396 C CA . ILE A 1 171 ? 6.539 -3.945 -22.844 1.00 68.56 171 ILE A CA 1
ATOM 1397 C C . ILE A 1 171 ? 7.336 -3.562 -24.090 1.00 68.56 171 ILE A C 1
ATOM 1399 O O . ILE A 1 171 ? 7.528 -4.390 -24.973 1.00 68.56 171 ILE A O 1
ATOM 1403 N N . TYR A 1 172 ? 7.863 -2.338 -24.137 1.00 66.94 172 TYR A N 1
ATOM 1404 C CA . TYR A 1 172 ? 8.715 -1.914 -25.242 1.00 66.94 172 TYR A CA 1
ATOM 1405 C C . TYR A 1 172 ? 9.958 -2.801 -25.381 1.00 66.94 172 TYR A C 1
ATOM 1407 O O . TYR A 1 172 ? 10.259 -3.287 -26.469 1.00 66.94 172 TYR A O 1
ATOM 1415 N N . GLY A 1 173 ? 10.667 -3.038 -24.272 1.00 66.25 173 GLY A N 1
ATOM 1416 C CA . GLY A 1 173 ? 11.854 -3.885 -24.256 1.00 66.25 173 GLY A CA 1
ATOM 1417 C C . GLY A 1 173 ? 11.549 -5.314 -24.699 1.00 66.25 173 GLY A C 1
ATOM 1418 O O . GLY A 1 173 ? 12.340 -5.900 -25.426 1.00 66.25 173 GLY A O 1
ATOM 1419 N N . PHE A 1 174 ? 10.382 -5.847 -24.341 1.00 72.44 174 PHE A N 1
ATOM 1420 C CA . PHE A 1 174 ? 9.947 -7.167 -24.783 1.00 72.44 174 PHE A CA 1
ATOM 1421 C C . PHE A 1 174 ? 9.685 -7.233 -26.294 1.00 72.44 174 PHE A C 1
ATOM 1423 O O . PHE A 1 174 ? 10.066 -8.212 -26.927 1.00 72.44 174 PHE A O 1
ATOM 1430 N N . LEU A 1 175 ? 9.065 -6.198 -26.872 1.00 69.00 175 LEU A N 1
ATOM 1431 C CA . LEU A 1 175 ? 8.742 -6.150 -28.302 1.00 69.00 175 LEU A CA 1
ATOM 1432 C C . LEU A 1 175 ? 9.969 -5.888 -29.185 1.00 69.00 175 LEU A C 1
ATOM 1434 O O . LEU A 1 175 ? 10.043 -6.390 -30.304 1.00 69.00 175 LEU A O 1
ATOM 1438 N N . LYS A 1 176 ? 10.921 -5.073 -28.713 1.00 66.06 176 LYS A N 1
ATOM 1439 C CA . LYS A 1 176 ? 12.048 -4.597 -29.534 1.00 66.06 176 LYS A CA 1
ATOM 1440 C C . LYS A 1 176 ? 13.366 -5.313 -29.288 1.00 66.06 176 LYS A C 1
ATOM 1442 O O . LYS A 1 176 ? 14.192 -5.362 -30.196 1.00 66.06 176 LYS A O 1
ATOM 1447 N N . LEU A 1 177 ? 13.594 -5.850 -28.094 1.00 68.62 177 LEU A N 1
ATOM 1448 C CA . LEU A 1 177 ? 14.824 -6.583 -27.805 1.00 68.62 177 LEU A CA 1
ATOM 1449 C C . LEU A 1 177 ? 14.647 -8.046 -28.209 1.00 68.62 177 LEU A C 1
ATOM 1451 O O . LEU A 1 177 ? 13.569 -8.616 -28.092 1.00 68.62 177 LEU A O 1
ATOM 1455 N N . SER A 1 178 ? 15.728 -8.677 -28.657 1.00 76.75 178 SER A N 1
ATOM 1456 C CA . SER A 1 178 ? 15.758 -10.111 -28.958 1.00 76.75 178 SER A CA 1
ATOM 1457 C C . SER A 1 178 ? 16.618 -10.873 -27.950 1.00 76.75 178 SER A C 1
ATOM 1459 O O . SER A 1 178 ? 17.552 -10.323 -27.360 1.00 76.75 178 SER A O 1
ATOM 1461 N N . GLY A 1 179 ? 16.340 -12.166 -27.778 1.00 78.88 179 GLY A N 1
ATOM 1462 C CA . GLY A 1 179 ? 17.169 -13.050 -26.958 1.00 78.88 179 GLY A CA 1
ATOM 1463 C C . GLY A 1 179 ? 17.027 -12.801 -25.445 1.00 78.88 179 GLY A C 1
ATOM 1464 O O . GLY A 1 179 ? 15.924 -12.518 -24.971 1.00 78.88 179 GLY A O 1
ATOM 1465 N N . PRO A 1 180 ? 18.112 -12.923 -24.653 1.00 72.44 180 PRO A N 1
ATOM 1466 C CA . PRO A 1 180 ? 18.043 -12.882 -23.187 1.00 72.44 180 PRO A CA 1
ATOM 1467 C C . PRO A 1 180 ? 17.448 -11.589 -22.611 1.00 72.44 180 PRO A C 1
ATOM 1469 O O . PRO A 1 180 ? 16.786 -11.623 -21.578 1.00 72.44 180 PRO A O 1
ATOM 1472 N N . PHE A 1 181 ? 17.638 -10.451 -23.281 1.00 68.31 181 PHE A N 1
ATOM 1473 C CA . PHE A 1 181 ? 17.141 -9.159 -22.803 1.00 68.31 181 PHE A CA 1
ATOM 1474 C C . PHE A 1 181 ? 15.614 -9.026 -22.915 1.00 68.31 181 PHE A C 1
ATOM 1476 O O . PHE A 1 181 ? 14.980 -8.471 -22.017 1.00 68.31 181 PHE A O 1
ATOM 1483 N N . ALA A 1 182 ? 15.003 -9.616 -23.948 1.00 71.69 182 ALA A N 1
ATOM 1484 C CA . ALA A 1 182 ? 13.545 -9.715 -24.065 1.00 71.69 182 ALA A CA 1
ATOM 1485 C C . ALA A 1 182 ? 12.956 -10.526 -22.902 1.00 71.69 182 ALA A C 1
ATOM 1487 O O . ALA A 1 182 ? 11.974 -10.138 -22.274 1.00 71.69 182 ALA A O 1
ATOM 1488 N N . PHE A 1 183 ? 13.614 -11.632 -22.547 1.00 72.81 183 PHE A N 1
ATOM 1489 C CA . PHE A 1 183 ? 13.202 -12.450 -21.412 1.00 72.81 183 PHE A CA 1
ATOM 1490 C C . PHE A 1 183 ? 13.333 -11.696 -20.077 1.00 72.81 183 PHE A C 1
ATOM 1492 O O . PHE A 1 183 ? 12.420 -11.738 -19.256 1.00 72.81 183 PHE A O 1
ATOM 1499 N N . ILE A 1 184 ? 14.423 -10.950 -19.865 1.00 70.94 184 ILE A N 1
ATOM 1500 C CA . ILE A 1 184 ? 14.630 -10.143 -18.648 1.00 70.94 184 ILE A CA 1
ATOM 1501 C C . ILE A 1 184 ? 13.551 -9.063 -18.500 1.00 70.94 184 ILE A C 1
ATOM 1503 O O . ILE A 1 184 ? 13.001 -8.884 -17.409 1.00 70.94 184 ILE A O 1
ATOM 1507 N N . THR A 1 185 ? 13.222 -8.351 -19.581 1.00 71.56 185 THR A N 1
ATOM 1508 C CA . THR A 1 185 ? 12.172 -7.318 -19.560 1.00 71.56 185 THR A CA 1
ATOM 1509 C C . THR A 1 185 ? 10.791 -7.916 -19.290 1.00 71.56 185 THR A C 1
ATOM 1511 O O . THR A 1 185 ? 10.051 -7.387 -18.459 1.00 71.56 185 THR A O 1
ATOM 1514 N N . PHE A 1 186 ? 10.486 -9.080 -19.870 1.00 75.06 186 PHE A N 1
ATOM 1515 C CA . PHE A 1 186 ? 9.272 -9.836 -19.560 1.00 75.06 186 PHE A CA 1
ATOM 1516 C C . PHE A 1 186 ? 9.192 -10.251 -18.082 1.00 75.06 186 PHE A C 1
ATOM 1518 O O . PHE A 1 186 ? 8.190 -9.991 -17.412 1.00 75.06 186 PHE A O 1
ATOM 1525 N N . VAL A 1 187 ? 10.258 -10.850 -17.538 1.00 76.19 187 VAL A N 1
ATOM 1526 C CA . VAL A 1 187 ? 10.305 -11.277 -16.128 1.00 76.19 187 VAL A CA 1
ATOM 1527 C C . VAL A 1 187 ? 10.150 -10.078 -15.191 1.00 76.19 187 VAL A C 1
ATOM 1529 O O . VAL A 1 187 ? 9.451 -10.167 -14.183 1.00 76.19 187 VAL A O 1
ATOM 1532 N N . SER A 1 188 ? 10.738 -8.937 -15.553 1.00 73.69 188 SER A N 1
ATOM 1533 C CA . SER A 1 188 ? 10.635 -7.688 -14.795 1.00 73.69 188 SER A CA 1
ATOM 1534 C C . SER A 1 188 ? 9.205 -7.139 -14.768 1.00 73.69 188 SER A C 1
ATOM 1536 O O . SER A 1 188 ? 8.718 -6.768 -13.699 1.00 73.69 188 SER A O 1
ATOM 1538 N N . ALA A 1 189 ? 8.499 -7.148 -15.905 1.00 75.31 189 ALA A N 1
ATOM 1539 C CA . ALA A 1 189 ? 7.078 -6.796 -15.960 1.00 75.31 189 ALA A CA 1
ATOM 1540 C C . ALA A 1 189 ? 6.231 -7.722 -15.079 1.00 75.31 189 ALA A C 1
ATOM 1542 O O . ALA A 1 189 ? 5.391 -7.255 -14.312 1.00 75.31 189 ALA A O 1
ATOM 1543 N N . MET A 1 190 ? 6.472 -9.033 -15.146 1.00 78.06 190 MET A N 1
ATOM 1544 C CA . MET A 1 190 ? 5.737 -10.010 -14.341 1.00 78.06 190 MET A CA 1
ATOM 1545 C C . MET A 1 190 ? 5.981 -9.836 -12.845 1.00 78.06 190 MET A C 1
ATOM 1547 O O . MET A 1 190 ? 5.019 -9.804 -12.078 1.00 78.06 190 MET A O 1
ATOM 1551 N N . ALA A 1 191 ? 7.231 -9.645 -12.423 1.00 75.94 191 ALA A N 1
ATOM 1552 C CA . ALA A 1 191 ? 7.565 -9.384 -11.024 1.00 75.94 191 ALA A CA 1
ATOM 1553 C C . ALA A 1 191 ? 6.833 -8.145 -10.482 1.00 75.94 191 ALA A C 1
ATOM 1555 O O . ALA A 1 191 ? 6.350 -8.137 -9.350 1.00 75.94 191 ALA A O 1
ATOM 1556 N N . LEU A 1 192 ? 6.701 -7.117 -11.313 1.00 74.94 192 LEU A N 1
ATOM 1557 C CA . LEU A 1 192 ? 6.061 -5.854 -10.977 1.00 74.94 192 LEU A CA 1
ATOM 1558 C C . LEU A 1 192 ? 4.534 -5.964 -10.874 1.00 74.94 192 LEU A C 1
ATOM 1560 O O . LEU A 1 192 ? 3.934 -5.441 -9.932 1.00 74.94 192 LEU A O 1
ATOM 1564 N N . VAL A 1 193 ? 3.907 -6.701 -11.793 1.00 77.50 193 VAL A N 1
ATOM 1565 C CA . VAL A 1 193 ? 2.477 -7.031 -11.710 1.00 77.50 193 VAL A CA 1
ATOM 1566 C C . VAL A 1 193 ? 2.198 -7.862 -10.458 1.00 77.50 193 VAL A C 1
ATOM 1568 O O . VAL A 1 193 ? 1.290 -7.532 -9.698 1.00 77.50 193 VAL A O 1
ATOM 1571 N N . ILE A 1 194 ? 3.011 -8.888 -10.186 1.00 79.50 194 ILE A N 1
ATOM 1572 C CA . ILE A 1 194 ? 2.901 -9.707 -8.970 1.00 79.50 194 ILE A CA 1
ATOM 1573 C C . ILE A 1 194 ? 3.039 -8.835 -7.720 1.00 79.50 194 ILE A C 1
ATOM 1575 O O . ILE A 1 194 ? 2.242 -8.964 -6.791 1.00 79.50 194 ILE A O 1
ATOM 1579 N N . PHE A 1 195 ? 4.003 -7.915 -7.699 1.00 78.50 195 PHE A N 1
ATOM 1580 C CA . PHE A 1 195 ? 4.175 -6.993 -6.583 1.00 78.50 195 PHE A CA 1
ATOM 1581 C C . PHE A 1 195 ? 2.917 -6.151 -6.328 1.00 78.50 195 PHE A C 1
ATOM 1583 O O . PHE A 1 195 ? 2.443 -6.083 -5.193 1.00 78.50 195 PHE A O 1
ATOM 1590 N N . LEU A 1 196 ? 2.354 -5.544 -7.376 1.00 76.56 196 LEU A N 1
ATOM 1591 C CA . LEU A 1 196 ? 1.124 -4.760 -7.278 1.00 76.56 196 LEU A CA 1
ATOM 1592 C C . LEU A 1 196 ? -0.045 -5.594 -6.750 1.00 76.56 196 LEU A C 1
ATOM 1594 O O . LEU A 1 196 ? -0.770 -5.142 -5.864 1.00 76.56 196 LEU A O 1
ATOM 1598 N N . LEU A 1 197 ? -0.200 -6.823 -7.246 1.00 80.75 197 LEU A N 1
ATOM 1599 C CA . LEU A 1 197 ? -1.235 -7.747 -6.785 1.00 80.75 197 LEU A CA 1
ATOM 1600 C C . LEU A 1 197 ? -1.104 -8.053 -5.297 1.00 80.75 197 LEU A C 1
ATOM 1602 O O . LEU A 1 197 ? -2.089 -7.964 -4.564 1.00 80.75 197 LEU A O 1
ATOM 1606 N N . VAL A 1 198 ? 0.107 -8.380 -4.842 1.00 81.75 198 VAL A N 1
ATOM 1607 C CA . VAL A 1 198 ? 0.382 -8.658 -3.428 1.00 81.75 198 VAL A CA 1
ATOM 1608 C C . VAL A 1 198 ? 0.083 -7.425 -2.578 1.00 81.75 198 VAL A C 1
ATOM 1610 O O . VAL A 1 198 ? -0.621 -7.536 -1.574 1.00 81.75 198 VAL A O 1
ATOM 1613 N N . LEU A 1 199 ? 0.544 -6.245 -3.000 1.00 80.06 199 LEU A N 1
ATOM 1614 C CA . LEU A 1 199 ? 0.304 -4.989 -2.293 1.00 80.06 199 LEU A CA 1
ATOM 1615 C C . LEU A 1 199 ? -1.195 -4.706 -2.143 1.00 80.06 199 LEU A C 1
ATOM 1617 O O . LEU A 1 199 ? -1.670 -4.505 -1.027 1.00 80.06 199 LEU A O 1
ATOM 1621 N N . PHE A 1 200 ? -1.956 -4.718 -3.239 1.00 81.81 200 PHE A N 1
ATOM 1622 C CA . PHE A 1 200 ? -3.391 -4.440 -3.181 1.00 81.81 200 PHE A CA 1
ATOM 1623 C C . PHE A 1 200 ? -4.165 -5.508 -2.409 1.00 81.81 200 PHE A C 1
ATOM 1625 O O . PHE A 1 200 ? -5.111 -5.167 -1.705 1.00 81.81 200 PHE A O 1
ATOM 1632 N N . THR A 1 201 ? -3.741 -6.772 -2.470 1.00 84.56 201 THR A N 1
ATOM 1633 C CA . THR A 1 201 ? -4.340 -7.848 -1.667 1.00 84.56 201 THR A CA 1
ATOM 1634 C C . THR A 1 201 ? -4.152 -7.589 -0.173 1.00 84.56 201 THR A C 1
ATOM 1636 O O . THR A 1 201 ? -5.114 -7.674 0.584 1.00 84.56 201 THR A O 1
ATOM 1639 N N . ILE A 1 202 ? -2.946 -7.200 0.257 1.00 85.06 202 ILE A N 1
ATOM 1640 C CA . ILE A 1 202 ? -2.668 -6.855 1.662 1.00 85.06 202 ILE A CA 1
ATOM 1641 C C . ILE A 1 202 ? -3.500 -5.643 2.107 1.00 85.06 202 ILE A C 1
ATOM 1643 O O . ILE A 1 202 ? -4.034 -5.627 3.214 1.00 85.06 202 ILE A O 1
ATOM 1647 N N . LEU A 1 203 ? -3.631 -4.626 1.252 1.00 85.94 203 LEU A N 1
ATOM 1648 C CA . LEU A 1 203 ? -4.435 -3.439 1.557 1.00 85.94 203 LEU A CA 1
ATOM 1649 C C . LEU A 1 203 ? -5.937 -3.760 1.644 1.00 85.94 203 LEU A C 1
ATOM 1651 O O . LEU A 1 203 ? -6.611 -3.242 2.533 1.00 85.94 203 LEU A O 1
ATOM 1655 N N . ALA A 1 204 ? -6.449 -4.627 0.766 1.00 87.38 204 ALA A N 1
ATOM 1656 C CA . ALA A 1 204 ? -7.840 -5.080 0.782 1.00 87.38 204 ALA A CA 1
ATOM 1657 C C . ALA A 1 204 ? -8.154 -5.948 2.016 1.00 87.38 204 ALA A C 1
ATOM 1659 O O . ALA A 1 204 ? -9.239 -5.835 2.593 1.00 87.38 204 ALA A O 1
ATOM 1660 N N . GLU A 1 205 ? -7.187 -6.748 2.482 1.00 90.50 205 GLU A N 1
ATOM 1661 C CA . GLU A 1 205 ? -7.322 -7.586 3.682 1.00 90.50 205 GLU A CA 1
ATOM 1662 C C . GLU A 1 205 ? -7.662 -6.753 4.932 1.00 90.50 205 GLU A C 1
ATOM 1664 O O . GLU A 1 205 ? -8.389 -7.225 5.806 1.00 90.50 205 GLU A O 1
ATOM 1669 N N . VAL A 1 206 ? -7.216 -5.490 5.008 1.00 91.56 206 VAL A N 1
ATOM 1670 C CA . VAL A 1 206 ? -7.565 -4.576 6.114 1.00 91.56 206 VAL A CA 1
ATOM 1671 C C . VAL A 1 206 ? -9.076 -4.408 6.233 1.00 91.56 206 VAL A C 1
ATOM 1673 O O . VAL A 1 206 ? -9.625 -4.488 7.336 1.00 91.56 206 VAL A O 1
ATOM 1676 N N . GLU A 1 207 ? -9.764 -4.202 5.111 1.00 92.56 207 GLU A N 1
ATOM 1677 C CA . GLU A 1 207 ? -11.214 -4.043 5.117 1.00 92.56 207 GLU A CA 1
ATOM 1678 C C . GLU A 1 207 ? -11.910 -5.351 5.497 1.00 92.56 207 GLU A C 1
ATOM 1680 O O . GLU A 1 207 ? -12.814 -5.338 6.339 1.00 92.56 207 GLU A O 1
ATOM 1685 N N . VAL A 1 208 ? -11.477 -6.472 4.914 1.00 91.56 208 VAL A N 1
ATOM 1686 C CA . VAL A 1 208 ? -12.048 -7.797 5.192 1.00 91.56 208 VAL A CA 1
ATOM 1687 C C . VAL A 1 208 ? -11.932 -8.122 6.678 1.00 91.56 208 VAL A C 1
ATOM 1689 O O . VAL A 1 208 ? -12.945 -8.391 7.324 1.00 91.56 208 VAL A O 1
ATOM 1692 N N . ARG A 1 209 ? -10.730 -8.001 7.255 1.00 92.25 209 ARG A N 1
ATOM 1693 C CA . ARG A 1 209 ? -10.483 -8.224 8.688 1.00 92.25 209 ARG A CA 1
ATOM 1694 C C . ARG A 1 209 ? -11.340 -7.326 9.554 1.00 92.25 209 ARG A C 1
ATOM 1696 O O . ARG A 1 209 ? -11.941 -7.788 10.520 1.00 92.25 209 ARG A O 1
ATOM 1703 N N . THR A 1 210 ? -11.452 -6.057 9.183 1.00 93.50 210 THR A N 1
ATOM 1704 C CA . THR A 1 210 ? -12.255 -5.113 9.950 1.00 93.50 210 THR A CA 1
ATOM 1705 C C . THR A 1 210 ? -13.741 -5.485 9.944 1.00 93.50 210 THR A C 1
ATOM 1707 O O . THR A 1 210 ? -14.398 -5.426 10.985 1.00 93.50 210 THR A O 1
ATOM 1710 N N . ARG A 1 211 ? -14.284 -5.907 8.794 1.00 93.31 211 ARG A N 1
ATOM 1711 C CA . ARG A 1 211 ? -15.672 -6.387 8.696 1.00 93.31 211 ARG A CA 1
ATOM 1712 C C . ARG A 1 211 ? -15.888 -7.646 9.536 1.00 93.31 211 ARG A C 1
ATOM 1714 O O . ARG A 1 211 ? -16.881 -7.712 10.256 1.00 93.31 211 ARG A O 1
ATOM 1721 N N . THR A 1 212 ? -14.954 -8.596 9.498 1.00 93.06 212 THR A N 1
ATOM 1722 C CA . THR A 1 212 ? -15.006 -9.822 10.310 1.00 93.06 212 THR A CA 1
ATOM 1723 C C . THR A 1 212 ? -15.018 -9.508 11.803 1.00 93.06 212 THR A C 1
ATOM 1725 O O . THR A 1 212 ? -15.865 -10.024 12.531 1.00 93.06 212 THR A O 1
ATOM 1728 N N . VAL A 1 213 ? -14.153 -8.595 12.260 1.00 92.38 213 VAL A N 1
ATOM 1729 C CA . VAL A 1 213 ? -14.145 -8.135 13.655 1.00 92.38 213 VAL A CA 1
ATOM 1730 C C . VAL A 1 213 ? -15.501 -7.533 14.017 1.00 92.38 213 VAL A C 1
ATOM 1732 O O . VAL A 1 213 ? -16.137 -8.013 14.952 1.00 92.38 213 VAL A O 1
ATOM 1735 N N . LEU A 1 214 ? -16.001 -6.550 13.263 1.00 92.88 214 LEU A N 1
ATOM 1736 C CA . LEU A 1 214 ? -17.299 -5.923 13.548 1.00 92.88 214 LEU A CA 1
ATOM 1737 C C . LEU A 1 214 ? -18.451 -6.942 13.594 1.00 92.88 214 LEU A C 1
ATOM 1739 O O . LEU A 1 214 ? -19.294 -6.868 14.489 1.00 92.88 214 LEU A O 1
ATOM 1743 N N . ALA A 1 215 ? -18.464 -7.916 12.681 1.00 91.38 215 ALA A N 1
ATOM 1744 C CA . ALA A 1 215 ? -19.456 -8.988 12.660 1.00 91.38 215 ALA A CA 1
ATOM 1745 C C . ALA A 1 215 ? -19.362 -9.893 13.902 1.00 91.38 215 ALA A C 1
ATOM 1747 O O . ALA A 1 215 ? -20.390 -10.220 14.497 1.00 91.38 215 ALA A O 1
ATOM 1748 N N . SER A 1 216 ? -18.145 -10.237 14.343 1.00 91.12 216 SER A N 1
ATOM 1749 C CA . SER A 1 216 ? -17.927 -11.044 15.554 1.00 91.12 216 SER A CA 1
ATOM 1750 C C . SER A 1 216 ? -18.496 -10.373 16.814 1.00 91.12 216 SER A C 1
ATOM 1752 O O . SER A 1 216 ? -19.052 -11.045 17.682 1.00 91.12 216 SER A O 1
ATOM 1754 N N . TRP A 1 217 ? -18.435 -9.038 16.880 1.00 89.81 217 TRP A N 1
ATOM 1755 C CA . TRP A 1 217 ? -18.992 -8.235 17.973 1.00 89.81 217 TRP A CA 1
ATOM 1756 C C . TRP A 1 217 ? -20.504 -8.025 17.865 1.00 89.81 217 TRP A C 1
ATOM 1758 O O . TRP A 1 217 ? -21.179 -7.952 18.892 1.00 89.81 217 TRP A O 1
ATOM 1768 N N . ALA A 1 218 ? -21.055 -7.981 16.650 1.00 87.00 218 ALA A N 1
ATOM 1769 C CA . ALA A 1 218 ? -22.497 -7.876 16.430 1.00 87.00 218 ALA A CA 1
ATOM 1770 C C . ALA A 1 218 ? -23.259 -9.148 16.853 1.00 87.00 218 ALA A C 1
ATOM 1772 O O . ALA A 1 218 ? -24.380 -9.056 17.348 1.00 87.00 218 ALA A O 1
ATOM 1773 N N . GLY A 1 219 ? -22.649 -10.330 16.707 1.00 77.50 219 GLY A N 1
ATOM 1774 C CA . GLY A 1 219 ? -23.291 -11.620 16.990 1.00 77.50 219 GLY A CA 1
ATOM 1775 C C . GLY A 1 219 ? -23.454 -11.987 18.472 1.00 77.50 219 GLY A C 1
ATOM 1776 O O . GLY A 1 219 ? -24.115 -12.975 18.777 1.00 77.50 219 GLY A O 1
ATOM 1777 N N . GLN A 1 220 ? -22.877 -11.228 19.411 1.00 73.44 220 GLN A N 1
ATOM 1778 C CA . GLN A 1 220 ? -22.767 -11.643 20.820 1.00 73.44 220 GLN A CA 1
ATOM 1779 C C . GLN A 1 220 ? -23.950 -11.278 21.742 1.00 73.44 220 GLN A C 1
ATOM 1781 O O . GLN A 1 220 ? -23.808 -11.367 22.959 1.00 73.44 220 GLN A O 1
ATOM 1786 N N . GLY A 1 221 ? -25.116 -10.882 21.217 1.00 61.00 221 GLY A N 1
ATOM 1787 C CA . GLY A 1 221 ? -26.295 -10.597 22.059 1.00 61.00 221 GLY A CA 1
ATOM 1788 C C . GLY A 1 221 ? -26.027 -9.527 23.131 1.00 61.00 221 GLY A C 1
ATOM 1789 O O . GLY A 1 221 ? -26.395 -9.685 24.293 1.00 61.00 221 GLY A O 1
ATOM 1790 N N . GLN A 1 222 ? -25.297 -8.475 22.756 1.00 66.88 222 GLN A N 1
ATOM 1791 C CA . GLN A 1 222 ? -24.714 -7.508 23.686 1.00 66.88 222 GLN A CA 1
ATOM 1792 C C . GLN A 1 222 ? -25.635 -6.323 24.035 1.00 66.88 222 GLN A C 1
ATOM 1794 O O . GLN A 1 222 ? -26.686 -6.110 23.439 1.00 66.88 222 GLN A O 1
ATOM 1799 N N . SER A 1 223 ? -25.203 -5.526 25.023 1.00 77.00 223 SER A N 1
ATOM 1800 C CA . SER A 1 223 ? -25.891 -4.317 25.504 1.00 77.00 223 SER A CA 1
ATOM 1801 C C . SER A 1 223 ? -26.303 -3.353 24.375 1.00 77.00 223 SER A C 1
ATOM 1803 O O . SER A 1 223 ? -25.549 -3.150 23.421 1.00 77.00 223 SER A O 1
ATOM 1805 N N . LYS A 1 224 ? -27.443 -2.658 24.540 1.00 84.56 224 LYS A N 1
ATOM 1806 C CA . LYS A 1 224 ? -27.936 -1.614 23.607 1.00 84.56 224 LYS A CA 1
ATOM 1807 C C . LYS A 1 224 ? -26.877 -0.561 23.243 1.00 84.56 224 LYS A C 1
ATOM 1809 O O . LYS A 1 224 ? -26.900 -0.008 22.143 1.00 84.56 224 LYS A O 1
ATOM 1814 N N . ILE A 1 225 ? -25.957 -0.273 24.167 1.00 85.00 225 ILE A N 1
ATOM 1815 C CA . ILE A 1 225 ? -24.864 0.688 23.968 1.00 85.00 225 ILE A CA 1
ATOM 1816 C C . ILE A 1 225 ? -23.904 0.188 22.886 1.00 85.00 225 ILE A C 1
ATOM 1818 O O . ILE A 1 225 ? -23.597 0.936 21.959 1.00 85.00 225 ILE A O 1
ATOM 1822 N N . LEU A 1 226 ? -23.467 -1.075 22.968 1.00 85.75 226 LEU A N 1
ATOM 1823 C CA . LEU A 1 226 ? -22.579 -1.643 21.955 1.00 85.75 226 LEU A CA 1
ATOM 1824 C C . LEU A 1 226 ? -23.282 -1.733 20.600 1.00 85.75 226 LEU A C 1
ATOM 1826 O O . LEU A 1 226 ? -22.681 -1.403 19.585 1.00 85.75 226 LEU A O 1
ATOM 1830 N N . GLU A 1 227 ? -24.553 -2.128 20.573 1.00 87.12 227 GLU A N 1
ATOM 1831 C CA . GLU A 1 227 ? -25.317 -2.204 19.325 1.00 87.12 227 GLU A CA 1
ATOM 1832 C C . GLU A 1 227 ? -25.394 -0.836 18.624 1.00 87.12 227 GLU A C 1
ATOM 1834 O O . GLU A 1 227 ? -25.132 -0.720 17.426 1.00 87.12 227 GLU A O 1
ATOM 1839 N N . THR A 1 228 ? -25.677 0.224 19.388 1.00 87.69 228 THR A N 1
ATOM 1840 C CA . THR A 1 228 ? -25.696 1.604 18.877 1.00 87.69 228 THR A CA 1
ATOM 1841 C C . THR A 1 228 ? -24.317 2.024 18.366 1.00 87.69 228 THR A C 1
ATOM 1843 O O . THR A 1 228 ? -24.205 2.613 17.290 1.00 87.69 228 THR A O 1
ATOM 1846 N N . TYR A 1 229 ? -23.258 1.685 19.107 1.00 88.06 229 TYR A N 1
ATOM 1847 C CA . TYR A 1 229 ? -21.884 1.958 18.699 1.00 88.06 229 TYR A CA 1
ATOM 1848 C C . TYR A 1 229 ? -21.528 1.242 17.387 1.00 88.06 229 TYR A C 1
ATOM 1850 O O . TYR A 1 229 ? -21.078 1.895 16.447 1.00 88.06 229 TYR A O 1
ATOM 1858 N N . LEU A 1 230 ? -21.797 -0.062 17.277 1.00 87.81 230 LEU A N 1
ATOM 1859 C CA . LEU A 1 230 ? -21.496 -0.866 16.089 1.00 87.81 230 LEU A CA 1
ATOM 1860 C C . LEU A 1 230 ? -22.216 -0.344 14.841 1.00 87.81 230 LEU A C 1
ATOM 1862 O O . LEU A 1 230 ? -21.604 -0.280 13.779 1.00 87.81 230 LEU A O 1
ATOM 1866 N N . ARG A 1 231 ? -23.468 0.123 14.967 1.00 87.25 231 ARG A N 1
ATOM 1867 C CA . ARG A 1 231 ? -24.193 0.782 13.861 1.00 87.25 231 ARG A CA 1
ATOM 1868 C C . ARG A 1 231 ? -23.511 2.068 13.383 1.00 87.25 231 ARG A C 1
ATOM 1870 O O . ARG A 1 231 ? -23.598 2.406 12.206 1.00 87.25 231 ARG A O 1
ATOM 1877 N N . SER A 1 232 ? -22.833 2.789 14.278 1.00 87.81 232 SER A N 1
ATOM 1878 C CA . SER A 1 232 ? -22.071 4.000 13.936 1.00 87.81 232 SER A CA 1
ATOM 1879 C C . SER A 1 232 ? -20.670 3.705 13.378 1.00 87.81 232 SER A C 1
ATOM 1881 O O . SER A 1 232 ? -20.036 4.573 12.768 1.00 87.81 232 SER A O 1
ATOM 1883 N N . CYS A 1 233 ? -20.174 2.481 13.568 1.00 87.56 233 CYS A N 1
ATOM 1884 C CA . CYS A 1 233 ? -18.834 2.078 13.177 1.00 87.56 233 CYS A CA 1
ATOM 1885 C C . CYS A 1 233 ? -18.774 1.633 11.721 1.00 87.56 233 CYS A C 1
ATOM 1887 O O . CYS A 1 233 ? -19.281 0.586 11.335 1.00 87.56 233 CYS A O 1
ATOM 1889 N N . LYS A 1 234 ? -18.062 2.416 10.910 1.00 90.00 234 LYS A N 1
ATOM 1890 C CA . LYS A 1 234 ? -17.693 2.025 9.548 1.00 90.00 234 LYS A CA 1
ATOM 1891 C C . LYS A 1 234 ? -16.455 1.134 9.554 1.00 90.00 234 LYS A C 1
ATOM 1893 O O . LYS A 1 234 ? -15.596 1.287 10.434 1.00 90.00 234 LYS A O 1
ATOM 1898 N N . SER A 1 235 ? -16.353 0.252 8.560 1.00 91.50 235 SER A N 1
ATOM 1899 C CA . SER A 1 235 ? -15.138 -0.521 8.314 1.00 91.50 235 SER A CA 1
ATOM 1900 C C . SER A 1 235 ? -13.957 0.410 8.040 1.00 91.50 235 SER A C 1
ATOM 1902 O O . SER A 1 235 ? -14.091 1.453 7.391 1.00 91.50 235 SER A O 1
ATOM 1904 N N . ILE A 1 236 ? -12.794 0.042 8.569 1.00 92.12 236 ILE A N 1
ATOM 1905 C CA . ILE A 1 236 ? -11.529 0.684 8.236 1.00 92.12 236 ILE A CA 1
ATOM 1906 C C . ILE A 1 236 ? -11.164 0.213 6.833 1.00 92.12 236 ILE A C 1
ATOM 1908 O O . ILE A 1 236 ? -11.102 -0.983 6.567 1.00 92.12 236 ILE A O 1
ATOM 1912 N N . ARG A 1 237 ? -10.966 1.171 5.933 1.00 89.50 237 ARG A N 1
ATOM 1913 C CA . ARG A 1 237 ? -10.609 0.930 4.537 1.00 89.50 237 ARG A CA 1
ATOM 1914 C C . ARG A 1 237 ? -9.484 1.864 4.135 1.00 89.50 237 ARG A C 1
ATOM 1916 O O . ARG A 1 237 ? -9.458 3.025 4.559 1.00 89.50 237 ARG A O 1
ATOM 1923 N N . ILE A 1 238 ? -8.580 1.348 3.316 1.00 86.69 238 ILE A N 1
ATOM 1924 C CA . ILE A 1 238 ? -7.517 2.130 2.697 1.00 86.69 238 ILE A CA 1
ATOM 1925 C C . ILE A 1 238 ? -8.135 2.866 1.508 1.00 86.69 238 ILE A C 1
ATOM 1927 O O . ILE A 1 238 ? -8.721 2.249 0.617 1.00 86.69 238 ILE A O 1
ATOM 1931 N N . SER A 1 239 ? -8.052 4.193 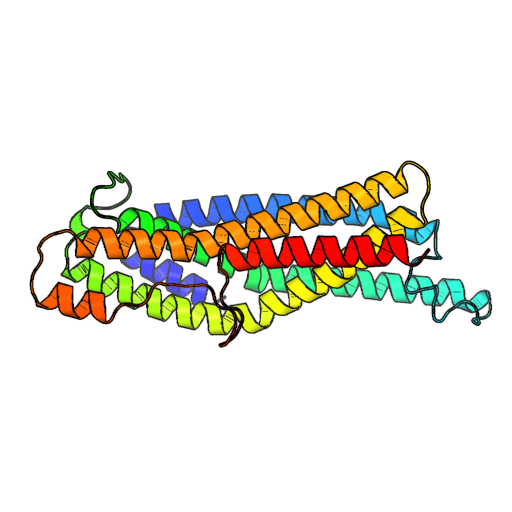1.512 1.00 83.38 239 SER A N 1
ATOM 1932 C CA . SER A 1 239 ? -8.630 5.030 0.462 1.00 83.38 239 SER A CA 1
ATOM 1933 C C . SER A 1 239 ? -7.547 5.760 -0.320 1.00 83.38 239 SER A C 1
ATOM 1935 O O . SER A 1 239 ? -6.681 6.418 0.259 1.00 83.38 239 SER A O 1
ATOM 1937 N N . ILE A 1 240 ? -7.634 5.692 -1.646 1.00 72.25 240 ILE A N 1
ATOM 1938 C CA . ILE A 1 240 ? -6.842 6.508 -2.563 1.00 72.25 240 ILE A CA 1
ATOM 1939 C C . ILE A 1 240 ? -7.611 7.819 -2.767 1.00 72.25 240 ILE A C 1
ATOM 1941 O O . ILE A 1 240 ? -8.581 7.883 -3.526 1.00 72.25 240 ILE A O 1
ATOM 1945 N N . ARG A 1 241 ? -7.196 8.876 -2.055 1.00 66.62 241 ARG A N 1
ATOM 1946 C CA . ARG A 1 241 ? -7.964 10.133 -1.902 1.00 66.62 241 ARG A CA 1
ATOM 1947 C C . ARG A 1 241 ? -9.343 9.892 -1.254 1.00 66.62 241 ARG A C 1
ATOM 1949 O O . ARG A 1 241 ? -9.560 8.886 -0.590 1.00 66.62 241 ARG A O 1
ATOM 1956 N N . THR A 1 242 ? -10.270 10.837 -1.409 1.00 61.47 242 THR A N 1
ATOM 1957 C CA . THR A 1 242 ? -11.647 10.777 -0.889 1.00 61.47 242 THR A CA 1
ATOM 1958 C C . THR A 1 242 ? -12.588 9.869 -1.691 1.00 61.47 242 THR A C 1
ATOM 1960 O O . THR A 1 242 ? -13.651 9.526 -1.174 1.00 61.47 242 THR A O 1
ATOM 1963 N N . PHE A 1 243 ? -12.217 9.470 -2.916 1.00 58.53 243 PHE A N 1
ATOM 1964 C CA . PHE A 1 243 ? -13.149 8.877 -3.889 1.00 58.53 243 PHE A CA 1
ATOM 1965 C C . PHE A 1 243 ? -12.916 7.396 -4.207 1.00 58.53 243 PHE A C 1
ATOM 1967 O O . PHE A 1 243 ? -13.881 6.704 -4.513 1.00 58.53 243 PHE A O 1
ATOM 1974 N N . TYR A 1 244 ? -11.680 6.896 -4.121 1.00 73.06 244 TYR A N 1
ATOM 1975 C CA . TYR A 1 244 ? -11.361 5.512 -4.481 1.00 73.06 244 TYR A CA 1
ATOM 1976 C C . TYR A 1 244 ? -11.011 4.700 -3.235 1.00 73.06 244 TYR A C 1
ATOM 1978 O O . TYR A 1 244 ? -10.282 5.171 -2.360 1.00 73.06 244 TYR A O 1
ATOM 1986 N N . TYR A 1 245 ? -11.516 3.473 -3.157 1.00 81.12 245 TYR A N 1
ATOM 1987 C CA . TYR A 1 245 ? -11.231 2.539 -2.069 1.00 81.12 245 TYR A CA 1
ATOM 1988 C C . TYR A 1 245 ? -10.495 1.333 -2.624 1.00 81.12 245 TYR A C 1
ATOM 1990 O O . TYR A 1 245 ? -10.819 0.857 -3.708 1.00 81.12 245 TYR A O 1
ATOM 1998 N N . VAL A 1 246 ? -9.501 0.862 -1.878 1.00 80.50 246 VAL A N 1
ATOM 1999 C CA . VAL A 1 246 ? -8.799 -0.367 -2.223 1.00 80.50 246 VAL A CA 1
ATOM 2000 C C . VAL A 1 246 ? -9.616 -1.539 -1.699 1.00 80.50 246 VAL A C 1
ATOM 2002 O O . VAL A 1 246 ? -9.599 -1.822 -0.503 1.00 80.50 246 VAL A O 1
ATOM 2005 N N . ASP A 1 247 ? -10.339 -2.196 -2.598 1.00 81.88 247 ASP A N 1
ATOM 2006 C CA . ASP A 1 247 ? -11.055 -3.442 -2.343 1.00 81.88 247 ASP A CA 1
ATOM 2007 C C . ASP A 1 247 ? -10.531 -4.570 -3.256 1.00 81.88 247 ASP A C 1
ATOM 2009 O O . ASP A 1 247 ? -9.700 -4.356 -4.146 1.00 81.88 247 ASP A O 1
ATOM 2013 N N . HIS A 1 248 ? -11.013 -5.799 -3.051 1.00 77.06 248 HIS A N 1
ATOM 2014 C CA . HIS A 1 248 ? -10.670 -6.921 -3.935 1.00 77.06 248 HIS A CA 1
ATOM 2015 C C . HIS A 1 248 ? -11.137 -6.704 -5.388 1.00 77.06 248 HIS A C 1
ATOM 2017 O O . HIS A 1 248 ? -10.540 -7.255 -6.312 1.00 77.06 248 HIS A O 1
ATOM 2023 N N . GLY A 1 249 ? -12.172 -5.889 -5.615 1.00 78.81 249 GLY A N 1
ATOM 2024 C CA . GLY A 1 249 ? -12.641 -5.533 -6.956 1.00 78.81 249 GLY A CA 1
ATOM 2025 C C . GLY A 1 249 ? -11.647 -4.646 -7.710 1.00 78.81 249 GLY A C 1
ATOM 2026 O O . GLY A 1 249 ? -11.473 -4.792 -8.921 1.00 78.81 249 GLY A O 1
ATOM 2027 N N . MET A 1 250 ? -10.927 -3.780 -7.001 1.00 74.88 250 MET A N 1
ATOM 2028 C CA . MET A 1 250 ? -9.886 -2.923 -7.556 1.00 74.88 250 MET A CA 1
ATOM 2029 C C . MET A 1 250 ? -8.696 -3.740 -8.072 1.00 74.88 250 MET A C 1
ATOM 2031 O O . MET A 1 250 ? -8.151 -3.413 -9.126 1.00 74.88 250 MET A O 1
ATOM 2035 N N . VAL A 1 251 ? -8.353 -4.847 -7.401 1.00 71.00 251 VAL A N 1
ATOM 2036 C CA . VAL A 1 251 ? -7.340 -5.813 -7.873 1.00 71.00 251 VAL A CA 1
ATOM 2037 C C . VAL A 1 251 ? -7.733 -6.384 -9.239 1.00 71.00 251 VAL A C 1
ATOM 2039 O O . VAL A 1 251 ? -6.941 -6.356 -10.181 1.00 71.00 251 VAL A O 1
ATOM 2042 N N . LEU A 1 252 ? -8.979 -6.851 -9.370 1.00 76.06 252 LEU A N 1
ATOM 2043 C CA . LEU A 1 252 ? -9.510 -7.390 -10.628 1.00 76.06 252 LEU A CA 1
ATOM 2044 C C . LEU A 1 252 ? -9.580 -6.321 -11.724 1.00 76.06 252 LEU A C 1
ATOM 2046 O O . LEU A 1 252 ? -9.256 -6.593 -12.878 1.00 76.06 252 LEU A O 1
ATOM 2050 N N . THR A 1 253 ? -9.960 -5.096 -11.359 1.00 77.38 253 THR A N 1
ATOM 2051 C CA . THR A 1 253 ? -10.026 -3.959 -12.287 1.00 77.38 253 THR A CA 1
ATOM 2052 C C . THR A 1 253 ? -8.641 -3.608 -12.830 1.00 77.38 253 THR A C 1
ATOM 2054 O O . THR A 1 253 ? -8.499 -3.380 -14.028 1.00 77.38 253 THR A O 1
ATOM 2057 N N . MET A 1 254 ? -7.606 -3.624 -11.984 1.00 71.19 254 MET A N 1
ATOM 2058 C CA . MET A 1 254 ? -6.226 -3.416 -12.428 1.00 71.19 254 MET A CA 1
ATOM 2059 C C . MET A 1 254 ? -5.731 -4.533 -13.346 1.00 71.19 254 MET A C 1
ATOM 2061 O O . MET A 1 254 ? -5.131 -4.240 -14.376 1.00 71.19 254 MET A O 1
ATOM 2065 N N . LEU A 1 255 ? -6.009 -5.800 -13.024 1.00 72.06 255 LEU A N 1
ATOM 2066 C CA . LEU A 1 255 ? -5.660 -6.926 -13.899 1.00 72.06 255 LEU A CA 1
ATOM 2067 C C . LEU A 1 255 ? -6.323 -6.816 -15.269 1.00 72.06 255 LEU A C 1
ATOM 2069 O O . LEU A 1 255 ? -5.672 -7.020 -16.294 1.00 72.06 255 LEU A O 1
ATOM 2073 N N . LYS A 1 256 ? -7.611 -6.463 -15.284 1.00 77.94 256 LYS A N 1
ATOM 2074 C CA . LYS A 1 256 ? -8.359 -6.226 -16.516 1.00 77.94 256 LYS A CA 1
ATOM 2075 C C . LYS A 1 256 ? -7.734 -5.089 -17.324 1.00 77.94 256 LYS A C 1
ATOM 2077 O O . LYS A 1 256 ? -7.466 -5.288 -18.501 1.00 77.94 256 LYS A O 1
ATOM 2082 N N . PHE A 1 257 ? -7.431 -3.957 -16.686 1.00 75.56 257 PHE A N 1
ATOM 2083 C CA . PHE A 1 257 ? -6.777 -2.822 -17.339 1.00 75.56 257 PHE A CA 1
ATOM 2084 C C . PHE A 1 257 ? -5.425 -3.205 -17.955 1.00 75.56 257 PHE A C 1
ATOM 2086 O O . PHE A 1 257 ? -5.176 -2.889 -19.113 1.00 75.56 257 PHE A O 1
ATOM 2093 N N . ILE A 1 258 ? -4.572 -3.920 -17.213 1.00 69.69 258 ILE A N 1
ATOM 2094 C CA . ILE A 1 258 ? -3.276 -4.393 -17.720 1.00 69.69 258 ILE A CA 1
ATOM 2095 C C . ILE A 1 258 ? -3.488 -5.307 -18.931 1.00 69.69 258 ILE A C 1
ATOM 2097 O O . ILE A 1 258 ? -2.840 -5.116 -19.952 1.00 69.69 258 ILE A O 1
ATOM 2101 N N . THR A 1 259 ? -4.429 -6.252 -18.847 1.00 71.69 259 THR A N 1
ATOM 2102 C CA . THR A 1 259 ? -4.726 -7.191 -19.940 1.00 71.69 259 THR A CA 1
ATOM 2103 C C . THR A 1 259 ? -5.223 -6.461 -21.188 1.00 71.69 259 THR A C 1
ATOM 2105 O O . THR A 1 259 ? -4.703 -6.692 -22.274 1.00 71.69 259 THR A O 1
ATOM 2108 N N . GLU A 1 260 ? -6.193 -5.555 -21.042 1.00 76.94 260 GLU A N 1
ATOM 2109 C CA . GLU A 1 260 ? -6.727 -4.747 -22.146 1.00 76.94 260 GLU A CA 1
ATOM 2110 C C . GLU A 1 260 ? -5.639 -3.874 -22.775 1.00 76.94 260 GLU A C 1
ATOM 2112 O O . GLU A 1 260 ? -5.525 -3.812 -23.997 1.00 76.94 260 GLU A O 1
ATOM 2117 N N . PHE A 1 261 ? -4.797 -3.242 -21.955 1.00 69.12 261 PHE A N 1
ATOM 2118 C CA . PHE A 1 261 ? -3.686 -2.427 -22.431 1.00 69.12 261 PHE A CA 1
ATOM 2119 C C . PHE A 1 261 ? -2.652 -3.259 -23.200 1.00 69.12 261 PHE A C 1
ATOM 2121 O O . PHE A 1 261 ? -2.234 -2.865 -24.285 1.00 69.12 261 PHE A O 1
ATOM 2128 N N . 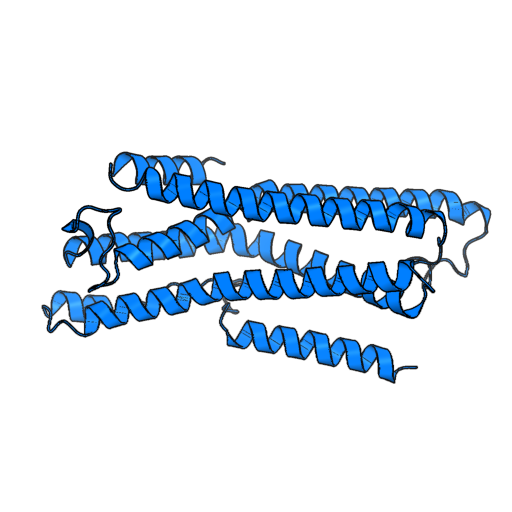THR A 1 262 ? -2.280 -4.435 -22.685 1.00 65.50 262 THR A N 1
ATOM 2129 C CA . THR A 1 262 ? -1.367 -5.359 -23.369 1.00 65.50 262 THR A CA 1
ATOM 2130 C C . THR A 1 262 ? -1.949 -5.856 -24.692 1.00 65.50 262 THR A C 1
ATOM 2132 O O . THR A 1 262 ? -1.247 -5.836 -25.696 1.00 65.50 262 THR A O 1
ATOM 2135 N N . VAL A 1 263 ? -3.225 -6.256 -24.728 1.00 72.38 263 VAL A N 1
ATOM 2136 C CA . VAL A 1 263 ? -3.889 -6.704 -25.966 1.00 72.38 263 VAL A CA 1
ATOM 2137 C C . VAL A 1 263 ? -3.930 -5.580 -27.000 1.00 72.38 263 VAL A C 1
ATOM 2139 O O . VAL A 1 263 ? -3.573 -5.808 -28.151 1.00 72.38 263 VAL A O 1
ATOM 2142 N N . ASN A 1 264 ? -4.294 -4.362 -26.592 1.00 71.12 264 ASN A N 1
ATOM 2143 C CA . ASN A 1 264 ? -4.317 -3.208 -27.490 1.00 71.12 264 ASN A CA 1
ATOM 2144 C C . ASN A 1 264 ? -2.935 -2.895 -28.073 1.00 71.12 264 ASN A C 1
ATOM 2146 O O . ASN A 1 264 ? -2.848 -2.484 -29.222 1.00 71.12 264 ASN A O 1
ATOM 2150 N N . LEU A 1 265 ? -1.858 -3.105 -27.314 1.00 62.03 265 LEU A N 1
ATOM 2151 C CA . LEU A 1 265 ? -0.501 -2.918 -27.828 1.00 62.03 265 LEU A CA 1
ATOM 2152 C C . LEU A 1 265 ? -0.074 -4.008 -28.818 1.00 62.03 265 LEU A C 1
ATOM 2154 O O . LEU A 1 265 ? 0.712 -3.715 -29.708 1.00 62.03 265 LEU A O 1
ATOM 2158 N N . ILE A 1 266 ? -0.590 -5.234 -28.687 1.00 64.75 266 ILE A N 1
ATOM 2159 C CA . ILE A 1 266 ? -0.277 -6.349 -29.598 1.00 64.75 266 ILE A CA 1
ATOM 2160 C C . ILE A 1 266 ? -1.068 -6.243 -30.910 1.00 64.75 266 ILE A C 1
ATOM 2162 O O . ILE A 1 266 ? -0.544 -6.565 -31.965 1.00 64.75 266 ILE A O 1
ATOM 2166 N N . VAL A 1 267 ? -2.334 -5.817 -30.856 1.00 70.12 267 VAL A N 1
ATOM 2167 C CA . VAL A 1 267 ? -3.244 -5.788 -32.024 1.00 70.12 267 VAL A CA 1
ATOM 2168 C C . VAL A 1 267 ? -2.993 -4.589 -32.955 1.00 70.12 267 VAL A C 1
ATOM 2170 O O . VAL A 1 267 ? -3.511 -4.556 -34.065 1.00 70.12 267 VAL A O 1
ATOM 2173 N N . VAL A 1 268 ? -2.232 -3.585 -32.509 1.00 53.41 268 VAL A N 1
ATOM 2174 C CA . VAL A 1 268 ? -1.909 -2.381 -33.302 1.00 53.41 268 VAL A CA 1
ATOM 2175 C C . VAL A 1 268 ? -0.695 -2.590 -34.234 1.00 53.41 268 VAL A C 1
ATOM 2177 O O . VAL A 1 268 ? -0.369 -1.690 -35.007 1.00 53.41 268 VAL A O 1
ATOM 2180 N N . GLU A 1 269 ? -0.073 -3.775 -34.228 1.00 43.41 269 GLU A N 1
ATOM 2181 C CA . GLU A 1 269 ? 0.858 -4.241 -35.278 1.00 43.41 269 GLU A CA 1
ATOM 2182 C C . GLU A 1 269 ? 0.138 -5.075 -36.350 1.00 43.41 269 GLU A C 1
ATOM 2184 O O . GLU A 1 269 ? 0.486 -4.903 -37.543 1.00 43.41 269 GLU A O 1
#

Radius of gyration: 23.13 Å; chains: 1; bounding box: 55×33×65 Å

pLDDT: mean 71.35, std 13.38, range [36.62, 93.5]